Protein AF-G6XMA9-F1 (afdb_monomer_lite)

pLDDT: mean 79.34, std 14.92, range [34.28, 96.0]

Foldseek 3Di:
DDDDDDDDDDDDDDDDPVNDDDADPPDDDDPDDPDCVVVVVVVVVVVVVVVVVCQVVLHQPDDPVPCPDDDFLVVVCVNSVSVVVVVVVVCVCCVVVNPVVVVLVLLVQLAVDPQGDQDPNDGDHNRDNDPDDDDDARPGAGDPVRLVVLLVVLVVCCVVVVDPPLVSQLVSCRNNPNPDSPVVVVVVVVVVVVVVD

Radius of gyration: 33.8 Å; chains: 1; bounding box: 72×60×95 Å

Structure (mmCIF, N/CA/C/O backbone):
data_AF-G6XMA9-F1
#
_entry.id   AF-G6XMA9-F1
#
loop_
_atom_site.group_PDB
_atom_site.id
_atom_site.type_symbol
_atom_site.label_atom_id
_atom_site.label_alt_id
_atom_site.label_comp_id
_atom_site.label_asym_id
_atom_site.label_entity_id
_atom_site.label_seq_id
_atom_site.pdbx_PDB_ins_code
_atom_site.Cartn_x
_atom_site.Cartn_y
_atom_site.Cartn_z
_atom_site.occupancy
_atom_site.B_iso_or_equiv
_atom_site.auth_seq_id
_atom_site.auth_comp_id
_atom_site.auth_asym_id
_atom_site.auth_atom_id
_atom_site.pdbx_PDB_model_num
ATOM 1 N N . MET A 1 1 ? 20.980 -25.706 -47.217 1.00 34.28 1 MET A N 1
ATOM 2 C CA . MET A 1 1 ? 21.177 -26.730 -46.169 1.00 34.28 1 MET A CA 1
ATOM 3 C C . MET A 1 1 ? 22.547 -26.517 -45.546 1.00 34.28 1 MET A C 1
ATOM 5 O O . MET A 1 1 ? 23.534 -26.714 -46.239 1.00 34.28 1 MET A O 1
ATOM 9 N N . LEU A 1 2 ? 22.611 -26.057 -44.292 1.00 36.28 2 LEU A N 1
ATOM 10 C CA . LEU A 1 2 ? 23.862 -25.994 -43.529 1.00 36.28 2 LEU A CA 1
ATOM 11 C C . LEU A 1 2 ? 24.072 -27.329 -42.813 1.00 36.28 2 LEU A C 1
ATOM 13 O O . LEU A 1 2 ? 23.185 -27.787 -42.096 1.00 36.28 2 LEU A O 1
ATOM 17 N N . LYS A 1 3 ? 25.240 -27.940 -43.011 1.00 37.62 3 LYS A N 1
ATOM 18 C CA . LYS A 1 3 ? 25.673 -29.140 -42.296 1.00 37.62 3 LYS A CA 1
ATOM 19 C C . LYS A 1 3 ? 26.682 -28.704 -41.235 1.00 37.62 3 LYS A C 1
ATOM 21 O O . LYS A 1 3 ? 27.841 -28.457 -41.545 1.00 37.62 3 LYS A O 1
ATOM 26 N N . THR A 1 4 ? 26.215 -28.550 -40.001 1.00 45.88 4 THR A N 1
ATOM 27 C CA . THR A 1 4 ? 27.049 -28.392 -38.806 1.00 45.88 4 THR A CA 1
ATOM 28 C C . THR A 1 4 ? 27.722 -29.726 -38.501 1.00 45.88 4 THR A C 1
ATOM 30 O O . THR A 1 4 ? 27.049 -30.738 -38.316 1.00 45.88 4 THR A O 1
ATOM 33 N N . GLY A 1 5 ? 29.052 -29.739 -38.466 1.00 37.25 5 GLY A N 1
ATOM 34 C CA . GLY A 1 5 ? 29.841 -30.912 -38.110 1.00 37.25 5 GLY A CA 1
ATOM 35 C C . GLY A 1 5 ? 30.946 -30.544 -37.130 1.00 37.25 5 GLY A C 1
ATOM 36 O O . GLY A 1 5 ? 31.860 -29.825 -37.504 1.00 37.25 5 GLY A O 1
ATOM 37 N N . GLY A 1 6 ? 30.820 -31.067 -35.906 1.00 35.59 6 GLY A N 1
ATOM 38 C CA . GLY A 1 6 ? 31.914 -31.453 -35.010 1.00 35.59 6 GLY A CA 1
ATOM 39 C C . GLY A 1 6 ? 32.848 -30.355 -34.503 1.00 35.59 6 GLY A C 1
ATOM 40 O O . GLY A 1 6 ? 33.841 -30.044 -35.146 1.00 35.59 6 GLY A O 1
ATOM 41 N N . TYR A 1 7 ? 32.612 -29.874 -33.280 1.00 43.25 7 TYR A N 1
ATOM 42 C CA . TYR A 1 7 ? 33.689 -29.288 -32.482 1.00 43.25 7 TYR A CA 1
ATOM 43 C C . TYR A 1 7 ? 34.573 -30.417 -31.945 1.00 43.25 7 TYR A C 1
ATOM 45 O O . TYR A 1 7 ? 34.115 -31.227 -31.139 1.00 43.25 7 TYR A O 1
ATOM 53 N N . SER A 1 8 ? 35.831 -30.462 -32.379 1.00 40.31 8 SER A N 1
ATOM 54 C CA . SER A 1 8 ? 36.908 -31.132 -31.653 1.00 40.31 8 SER A CA 1
ATOM 55 C C . SER A 1 8 ? 37.787 -30.069 -31.007 1.00 40.31 8 SER A C 1
ATOM 57 O O . SER A 1 8 ? 38.315 -29.195 -31.693 1.00 40.31 8 SER A O 1
ATOM 59 N N . ASP A 1 9 ? 37.898 -30.168 -29.688 1.00 54.91 9 ASP A N 1
ATOM 60 C CA . ASP A 1 9 ? 38.849 -29.467 -28.831 1.00 54.91 9 ASP A CA 1
ATOM 61 C C . ASP A 1 9 ? 40.271 -29.545 -29.421 1.00 54.91 9 ASP A C 1
ATOM 63 O O . ASP A 1 9 ? 40.737 -30.631 -29.777 1.00 54.91 9 ASP A O 1
ATOM 67 N N . GLY A 1 10 ? 40.937 -28.402 -29.611 1.00 35.72 10 GLY A N 1
ATOM 68 C CA . GLY A 1 10 ? 42.194 -28.363 -30.358 1.00 35.72 10 GLY A CA 1
ATOM 69 C C . GLY A 1 10 ? 42.913 -27.016 -30.343 1.00 35.72 10 GLY A C 1
ATOM 70 O O . GLY A 1 10 ? 42.363 -25.995 -30.742 1.00 35.72 10 GLY A O 1
ATOM 71 N N . MET A 1 11 ? 44.162 -27.083 -29.875 1.00 41.69 11 MET A N 1
ATOM 72 C CA . MET A 1 11 ? 45.260 -26.106 -29.854 1.00 41.69 11 MET A CA 1
ATOM 73 C C . MET A 1 11 ? 45.146 -24.888 -30.789 1.00 41.69 11 MET A C 1
ATOM 75 O O . MET A 1 11 ? 44.805 -25.009 -31.962 1.00 41.69 11 MET A O 1
ATOM 79 N N . ALA A 1 12 ? 45.562 -23.722 -30.276 1.00 43.88 12 ALA A N 1
ATOM 80 C CA . ALA A 1 12 ? 45.685 -22.473 -31.027 1.00 43.88 12 ALA A CA 1
ATOM 81 C C . ALA A 1 12 ? 46.394 -22.685 -32.380 1.00 43.88 12 ALA A C 1
ATOM 83 O O . ALA A 1 12 ? 47.597 -22.944 -32.439 1.00 43.88 12 ALA A O 1
ATOM 84 N N . HIS A 1 13 ? 45.630 -22.579 -33.469 1.00 48.12 13 HIS A N 1
ATOM 85 C CA . HIS A 1 13 ? 46.139 -22.697 -34.830 1.00 48.12 13 HIS A CA 1
ATOM 86 C C . HIS A 1 13 ? 46.961 -21.456 -35.193 1.00 48.12 13 HIS A C 1
ATOM 88 O O . HIS A 1 13 ? 46.430 -20.353 -35.314 1.00 48.12 13 HIS A O 1
ATOM 94 N N . GLN A 1 14 ? 48.261 -21.642 -35.414 1.00 49.00 14 GLN A N 1
ATOM 95 C CA . GLN A 1 14 ? 49.111 -20.650 -36.063 1.00 49.00 14 GLN A CA 1
ATOM 96 C C . GLN A 1 14 ? 48.910 -20.790 -37.583 1.00 49.00 14 GLN A C 1
ATOM 98 O O . GLN A 1 14 ? 49.140 -21.863 -38.141 1.00 49.00 14 GLN A O 1
ATOM 103 N N . GLY A 1 15 ? 48.379 -19.747 -38.231 1.00 45.44 15 GLY A N 1
ATOM 104 C CA . GLY A 1 15 ? 47.945 -19.785 -39.633 1.00 45.44 15 GLY A CA 1
ATOM 105 C C . GLY A 1 15 ? 49.057 -20.209 -40.602 1.00 45.44 15 GLY A C 1
ATOM 106 O O . GLY A 1 15 ? 50.157 -19.665 -40.572 1.00 45.44 15 GLY A O 1
ATOM 107 N N . GLY A 1 16 ? 48.754 -21.177 -41.469 1.00 47.56 16 GLY A N 1
ATOM 108 C CA . GLY A 1 16 ? 49.632 -21.672 -42.535 1.00 47.56 16 GLY A CA 1
ATOM 109 C C . GLY A 1 16 ? 48.996 -21.513 -43.920 1.00 47.56 16 GLY A C 1
ATOM 110 O O . GLY A 1 16 ? 47.844 -21.102 -44.039 1.00 47.56 16 GLY A O 1
ATOM 111 N N . ALA A 1 17 ? 49.716 -21.876 -44.986 1.00 55.44 17 ALA A N 1
ATOM 112 C CA . ALA A 1 17 ? 49.248 -21.747 -46.377 1.00 55.44 17 ALA A CA 1
ATOM 113 C C . ALA A 1 17 ? 47.894 -22.440 -46.663 1.00 55.44 17 ALA A C 1
ATOM 115 O O . ALA A 1 17 ? 47.174 -22.038 -47.571 1.00 55.44 17 ALA A O 1
ATOM 116 N N . ALA A 1 18 ? 47.514 -23.434 -45.853 1.00 54.94 18 ALA A N 1
ATOM 117 C CA . ALA A 1 18 ? 46.218 -24.115 -45.919 1.00 54.94 18 ALA A CA 1
ATOM 118 C C . ALA A 1 18 ? 45.033 -23.303 -45.345 1.00 54.94 18 ALA A C 1
ATOM 120 O O . ALA A 1 18 ? 43.883 -23.669 -45.559 1.00 54.94 18 ALA A O 1
ATOM 121 N N . SER A 1 19 ? 45.301 -22.206 -44.629 1.00 57.69 19 SER A N 1
ATOM 122 C CA . SER A 1 19 ? 44.303 -21.255 -44.109 1.00 57.69 19 SER A CA 1
ATOM 123 C C . SER A 1 19 ? 44.241 -19.945 -44.911 1.00 57.69 19 SER A C 1
ATOM 125 O O . SER A 1 19 ? 43.612 -18.983 -44.476 1.00 57.69 19 SER A O 1
ATOM 127 N N . ALA A 1 20 ? 44.904 -19.888 -46.072 1.00 63.72 20 ALA A N 1
ATOM 128 C CA . ALA A 1 20 ? 44.898 -18.717 -46.941 1.00 63.72 20 ALA A CA 1
ATOM 129 C C . ALA A 1 20 ? 43.593 -18.642 -47.752 1.00 63.72 20 ALA A C 1
ATOM 131 O O . ALA A 1 20 ? 43.238 -19.573 -48.477 1.00 63.72 20 ALA A O 1
ATOM 132 N N . LEU A 1 21 ? 42.888 -17.515 -47.648 1.00 62.66 21 LEU A N 1
ATOM 133 C CA . LEU A 1 21 ? 41.730 -17.213 -48.488 1.00 62.66 21 LEU A CA 1
ATOM 134 C C . LEU A 1 21 ? 42.222 -16.948 -49.919 1.00 62.66 21 LEU A C 1
ATOM 136 O O . LEU A 1 21 ? 42.940 -15.981 -50.159 1.00 62.66 21 LEU A O 1
ATOM 140 N N . THR A 1 22 ? 41.870 -17.822 -50.863 1.00 66.25 22 THR A N 1
ATOM 141 C CA . THR A 1 22 ? 42.218 -17.659 -52.281 1.00 66.25 22 THR A CA 1
ATOM 142 C C . THR A 1 22 ? 41.137 -16.857 -52.992 1.00 66.25 22 THR A C 1
ATOM 144 O O . THR A 1 22 ? 39.951 -17.173 -52.903 1.00 66.25 22 THR A O 1
ATOM 147 N N . LEU A 1 23 ? 41.551 -15.795 -53.683 1.00 65.19 23 LEU A N 1
ATOM 148 C CA . LEU A 1 23 ? 40.659 -14.888 -54.401 1.00 65.19 23 LEU A CA 1
ATOM 149 C C . LEU A 1 23 ? 40.859 -15.047 -55.910 1.00 65.19 23 LEU A C 1
ATOM 151 O O . LEU A 1 23 ? 41.974 -15.342 -56.349 1.00 65.19 23 LEU A O 1
ATOM 155 N N . PRO A 1 24 ? 39.801 -14.870 -56.716 1.00 71.06 24 PRO A N 1
ATOM 156 C CA . PRO A 1 24 ? 39.931 -14.828 -58.167 1.00 71.06 24 PRO A CA 1
ATOM 157 C C . PRO A 1 24 ? 40.769 -13.611 -58.621 1.00 71.06 24 PRO A C 1
ATOM 159 O O . PRO A 1 24 ? 40.877 -12.647 -57.868 1.00 71.06 24 PRO A O 1
ATOM 162 N N . PRO A 1 25 ? 41.335 -13.612 -59.846 1.00 67.31 25 PRO A N 1
ATOM 163 C CA . PRO A 1 25 ? 42.302 -12.600 -60.307 1.00 67.31 25 PRO A CA 1
ATOM 164 C C . PRO A 1 25 ? 41.803 -11.144 -60.295 1.00 67.31 25 PRO A C 1
ATOM 166 O O . PRO A 1 25 ? 42.606 -10.228 -60.182 1.00 67.31 25 PRO A O 1
ATOM 169 N N . GLU A 1 26 ? 40.486 -10.944 -60.384 1.00 68.69 26 GLU A N 1
ATOM 170 C CA . GLU A 1 26 ? 39.802 -9.637 -60.325 1.00 68.69 26 GLU A CA 1
ATOM 171 C C . GLU A 1 26 ? 39.117 -9.398 -58.956 1.00 68.69 26 GLU A C 1
ATOM 173 O O . GLU A 1 26 ? 38.315 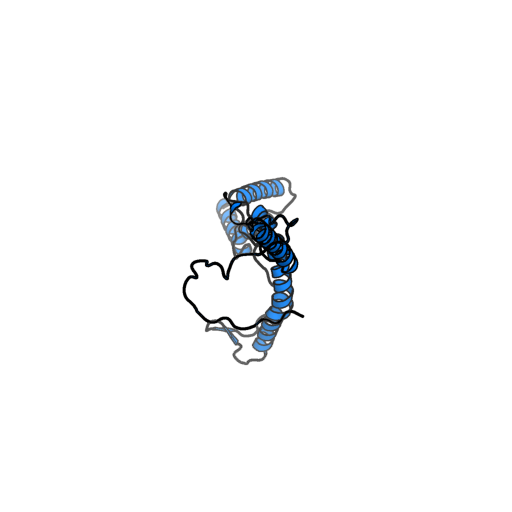-8.481 -58.792 1.00 68.69 26 GLU A O 1
ATOM 178 N N . GLY A 1 27 ? 39.342 -10.280 -57.976 1.00 58.56 27 GLY A N 1
ATOM 179 C CA . GLY A 1 27 ? 38.657 -10.284 -56.685 1.00 58.56 27 GLY A CA 1
ATOM 180 C C . GLY A 1 27 ? 39.433 -9.542 -55.602 1.00 58.56 27 GLY A C 1
ATOM 181 O O . GLY A 1 27 ? 40.511 -9.974 -55.207 1.00 58.56 27 GLY A O 1
ATOM 182 N N . ASP A 1 28 ? 38.847 -8.473 -55.067 1.00 65.94 28 ASP A N 1
ATOM 183 C CA . ASP A 1 28 ? 39.356 -7.765 -53.889 1.00 65.94 28 ASP A CA 1
ATOM 184 C C . ASP A 1 28 ? 38.721 -8.333 -52.604 1.00 65.94 28 ASP A C 1
ATOM 186 O O . ASP A 1 28 ? 37.493 -8.386 -52.478 1.00 65.94 28 ASP A O 1
ATOM 190 N N . ALA A 1 29 ? 39.537 -8.777 -51.639 1.00 67.50 29 ALA A N 1
ATOM 191 C CA . ALA A 1 29 ? 39.045 -9.181 -50.322 1.00 67.50 29 ALA A CA 1
ATOM 192 C C . ALA A 1 29 ? 39.162 -8.035 -49.337 1.00 67.50 29 ALA A C 1
ATOM 194 O O . ALA A 1 29 ? 40.230 -7.732 -48.803 1.00 67.50 29 ALA A O 1
ATOM 195 N N . LYS A 1 30 ? 38.008 -7.484 -48.985 1.00 67.88 30 LYS A N 1
ATOM 196 C CA . LYS A 1 30 ? 37.903 -6.571 -47.862 1.00 67.88 30 LYS A CA 1
ATOM 197 C C . LYS A 1 30 ? 37.701 -7.360 -46.571 1.00 67.88 30 LYS A C 1
ATOM 199 O O . LYS A 1 30 ? 36.663 -7.994 -46.384 1.00 67.88 30 LYS A O 1
ATOM 204 N N . LEU A 1 31 ? 38.676 -7.291 -45.664 1.00 62.41 31 LEU A N 1
ATOM 205 C CA . LEU A 1 31 ? 38.506 -7.749 -44.285 1.00 62.41 31 LEU A CA 1
ATOM 206 C C . LEU A 1 31 ? 37.468 -6.854 -43.597 1.00 62.41 31 LEU A C 1
ATOM 208 O O . LEU A 1 31 ? 37.723 -5.690 -43.292 1.00 62.41 31 LEU A O 1
ATOM 212 N N . LEU A 1 32 ? 36.266 -7.393 -43.403 1.00 66.06 32 LEU A N 1
ATOM 213 C CA . LEU A 1 32 ? 35.224 -6.781 -42.588 1.00 66.06 32 LEU A CA 1
ATOM 214 C C . LEU A 1 32 ? 35.360 -7.335 -41.173 1.00 66.06 32 LEU A C 1
ATOM 216 O O . LEU A 1 32 ? 34.834 -8.400 -40.856 1.00 66.06 32 LEU A O 1
ATOM 220 N N . GLU A 1 33 ? 36.101 -6.623 -40.331 1.00 71.12 33 GLU A N 1
ATOM 221 C CA . GLU A 1 33 ? 36.128 -6.922 -38.903 1.00 71.12 33 GLU A CA 1
ATOM 222 C C . GLU A 1 33 ? 34.753 -6.629 -38.294 1.00 71.12 33 GLU A C 1
ATOM 224 O O . GLU A 1 33 ? 34.108 -5.625 -38.616 1.00 71.12 33 GLU A O 1
ATOM 229 N N . ILE A 1 34 ? 34.292 -7.514 -37.408 1.00 72.38 34 ILE A N 1
ATOM 230 C CA . ILE A 1 34 ? 33.071 -7.286 -36.637 1.00 72.38 34 ILE A CA 1
ATOM 231 C C . ILE A 1 34 ? 33.345 -6.103 -35.710 1.00 72.38 34 ILE A C 1
ATOM 233 O O . ILE A 1 34 ? 33.946 -6.252 -34.647 1.00 72.38 34 ILE A O 1
ATOM 237 N N . ASN A 1 35 ? 32.884 -4.915 -36.095 1.00 70.44 35 ASN A N 1
ATOM 238 C CA . ASN A 1 35 ? 32.740 -3.831 -35.142 1.00 70.44 35 ASN A CA 1
ATOM 239 C C . ASN A 1 35 ? 31.665 -4.269 -34.135 1.00 70.44 35 ASN A C 1
ATOM 241 O O . ASN A 1 35 ? 30.588 -4.720 -34.517 1.00 70.44 35 ASN A O 1
ATOM 245 N N . GLY A 1 36 ? 31.931 -4.189 -32.832 1.00 75.50 36 GLY A N 1
ATOM 246 C CA . GLY A 1 36 ? 31.016 -4.651 -31.772 1.00 75.50 36 GLY A CA 1
ATOM 247 C C . GLY A 1 36 ? 29.621 -3.994 -31.757 1.00 75.50 36 GLY A C 1
ATOM 248 O O . GLY A 1 36 ? 28.831 -4.244 -30.850 1.00 75.50 36 GLY A O 1
ATOM 249 N N . ASN A 1 37 ? 29.289 -3.186 -32.763 1.00 81.00 37 ASN A N 1
A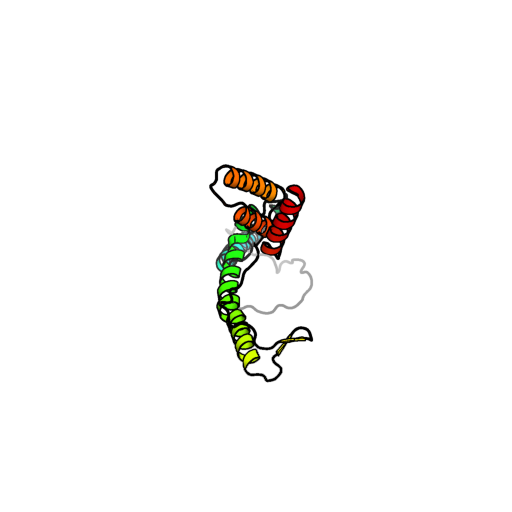TOM 250 C CA . ASN A 1 37 ? 28.008 -2.536 -33.004 1.00 81.00 37 ASN A CA 1
ATOM 251 C C . ASN A 1 37 ? 26.839 -3.526 -33.037 1.00 81.00 37 ASN A C 1
ATOM 253 O O . ASN A 1 37 ? 25.772 -3.211 -32.521 1.00 81.00 37 ASN A O 1
ATOM 257 N N . ALA A 1 38 ? 27.030 -4.730 -33.589 1.00 81.00 38 ALA A N 1
ATOM 258 C CA . ALA A 1 38 ? 25.990 -5.760 -33.573 1.00 81.00 38 ALA A CA 1
ATOM 259 C C . ALA A 1 38 ? 25.653 -6.205 -32.139 1.00 81.00 38 ALA A C 1
ATOM 261 O O . ALA A 1 38 ? 24.482 -6.342 -31.794 1.00 81.00 38 ALA A O 1
ATOM 262 N N . ALA A 1 39 ? 26.665 -6.359 -31.277 1.00 84.38 39 ALA A N 1
ATOM 263 C CA . ALA A 1 39 ? 26.452 -6.674 -29.866 1.00 84.38 39 ALA A CA 1
ATOM 264 C C . ALA A 1 39 ? 25.775 -5.509 -29.121 1.00 84.38 39 ALA A C 1
ATOM 266 O O . ALA A 1 39 ? 24.877 -5.743 -28.316 1.00 84.38 39 ALA A O 1
ATOM 267 N N . GLY A 1 40 ? 26.143 -4.262 -29.439 1.00 87.06 40 GLY A N 1
ATOM 268 C CA . GLY A 1 40 ? 25.475 -3.063 -28.920 1.00 87.06 40 GLY A CA 1
ATOM 269 C C . GLY A 1 40 ? 23.990 -3.003 -29.291 1.00 87.06 40 GLY A C 1
ATOM 270 O O . GLY A 1 40 ? 23.143 -2.882 -28.411 1.00 87.06 40 GLY A O 1
ATOM 271 N N . ALA A 1 41 ? 23.662 -3.201 -30.570 1.00 89.25 41 ALA A N 1
ATOM 272 C CA . ALA A 1 41 ? 22.281 -3.212 -31.054 1.00 89.25 41 ALA A CA 1
ATOM 273 C C . ALA A 1 41 ? 21.435 -4.315 -30.394 1.00 89.25 41 ALA A C 1
ATOM 275 O O . ALA A 1 41 ? 20.270 -4.098 -30.065 1.00 89.25 41 ALA A O 1
ATOM 276 N N . VAL A 1 42 ? 22.024 -5.491 -30.157 1.00 91.00 42 VAL A N 1
ATOM 277 C CA . VAL A 1 42 ? 21.358 -6.587 -29.442 1.00 91.00 42 VAL A CA 1
ATOM 278 C C . VAL A 1 42 ? 21.110 -6.225 -27.975 1.00 91.00 42 VAL A C 1
ATOM 280 O O . VAL A 1 42 ? 20.021 -6.480 -27.464 1.00 91.00 42 VAL A O 1
ATOM 283 N N . LEU A 1 43 ? 22.075 -5.605 -27.291 1.00 91.00 43 LEU A N 1
ATOM 284 C CA . LEU A 1 43 ? 21.893 -5.147 -25.910 1.00 91.00 43 LEU A CA 1
ATOM 285 C C . LEU A 1 43 ? 20.781 -4.102 -25.797 1.00 91.00 43 LEU A C 1
ATOM 287 O O . LEU A 1 43 ? 19.951 -4.196 -24.891 1.00 91.00 43 LEU A O 1
ATOM 291 N N . ASP A 1 44 ? 20.735 -3.145 -26.719 1.00 91.19 44 ASP A N 1
ATOM 292 C CA . ASP A 1 44 ? 19.687 -2.126 -26.743 1.00 91.19 44 ASP A CA 1
ATOM 293 C C . ASP A 1 44 ? 18.318 -2.740 -27.051 1.00 91.19 44 ASP A C 1
ATOM 295 O O . ASP A 1 44 ? 17.344 -2.446 -26.359 1.00 91.19 44 ASP A O 1
ATOM 299 N N . HIS A 1 45 ? 18.249 -3.700 -27.977 1.00 92.56 45 HIS A N 1
ATOM 300 C CA . HIS A 1 45 ? 17.028 -4.466 -28.218 1.00 92.56 45 HIS A CA 1
ATOM 301 C C . HIS A 1 45 ? 16.522 -5.176 -26.950 1.00 92.56 45 HIS A C 1
ATOM 303 O O . HIS A 1 45 ? 15.338 -5.086 -26.620 1.00 92.56 45 HIS A O 1
ATOM 309 N N . TYR A 1 46 ? 17.402 -5.842 -26.194 1.00 93.06 46 TYR A N 1
ATOM 310 C CA . TYR A 1 46 ? 17.015 -6.495 -24.938 1.00 93.06 46 TYR A CA 1
ATOM 311 C C . TYR A 1 46 ? 16.583 -5.504 -23.853 1.00 93.06 46 TYR A C 1
ATOM 313 O O . TYR A 1 46 ? 15.675 -5.810 -23.074 1.00 93.06 46 TYR A O 1
ATOM 321 N N . ARG A 1 47 ? 17.200 -4.317 -23.788 1.00 89.19 47 ARG A N 1
ATOM 322 C CA . ARG A 1 47 ? 16.784 -3.250 -22.866 1.00 89.19 47 ARG A CA 1
ATOM 323 C C . ARG A 1 47 ? 15.361 -2.795 -23.164 1.00 89.19 47 ARG A C 1
ATOM 325 O O . ARG A 1 47 ? 14.565 -2.721 -22.230 1.00 89.19 47 ARG A O 1
ATOM 332 N N . GLU A 1 48 ? 15.028 -2.574 -24.432 1.00 89.25 48 GLU A N 1
ATOM 333 C CA . GLU A 1 48 ? 13.678 -2.183 -24.852 1.00 89.25 48 GLU A CA 1
ATOM 334 C C . GLU A 1 48 ? 12.658 -3.303 -24.627 1.00 89.25 48 GLU A C 1
ATOM 336 O O . GLU A 1 48 ? 11.598 -3.074 -24.040 1.00 89.25 48 GLU A O 1
ATOM 341 N N . LEU A 1 49 ? 12.997 -4.548 -24.979 1.00 91.38 49 LEU A N 1
ATOM 342 C CA . LEU A 1 49 ? 12.126 -5.701 -24.733 1.00 91.38 49 LEU A CA 1
ATOM 343 C C . LEU A 1 49 ? 11.790 -5.838 -23.241 1.00 91.38 49 LEU A C 1
ATOM 345 O O . LEU A 1 49 ? 10.637 -6.076 -22.877 1.00 91.38 49 LEU A O 1
ATOM 349 N N . ARG A 1 50 ? 12.776 -5.627 -22.361 1.00 88.25 50 ARG A N 1
ATOM 350 C CA . ARG A 1 50 ? 12.562 -5.621 -20.910 1.00 88.25 50 ARG A CA 1
ATOM 351 C C . ARG A 1 50 ? 11.572 -4.536 -20.483 1.00 88.25 50 ARG A C 1
ATOM 353 O O . ARG A 1 50 ? 10.752 -4.812 -19.611 1.00 88.25 50 ARG A O 1
ATOM 360 N N . GLN A 1 51 ? 11.618 -3.337 -21.068 1.00 84.50 51 GLN A N 1
ATOM 361 C CA . GLN A 1 51 ? 10.659 -2.272 -20.742 1.00 84.50 51 GLN A CA 1
ATOM 362 C C . GLN A 1 51 ? 9.231 -2.661 -21.115 1.00 84.50 51 GLN A C 1
ATOM 364 O O . GLN A 1 51 ? 8.330 -2.505 -20.293 1.00 84.50 51 GLN A O 1
ATOM 369 N N . VAL A 1 52 ? 9.036 -3.226 -22.309 1.00 87.06 52 VAL A N 1
ATOM 370 C CA . VAL A 1 52 ? 7.722 -3.693 -22.779 1.00 87.06 52 VAL A CA 1
ATOM 371 C C . VAL A 1 52 ? 7.177 -4.790 -21.866 1.00 87.06 52 VAL A C 1
ATOM 373 O O . VAL A 1 52 ? 6.021 -4.743 -21.449 1.00 87.06 52 VAL A O 1
ATOM 376 N N . VAL A 1 53 ? 8.012 -5.764 -21.498 1.00 87.06 53 VAL A N 1
ATOM 377 C CA . VAL A 1 53 ? 7.609 -6.852 -20.597 1.00 87.06 53 VAL A CA 1
ATOM 378 C C . VAL A 1 53 ? 7.241 -6.317 -19.210 1.00 87.06 53 VAL A C 1
ATOM 380 O O . VAL A 1 53 ? 6.214 -6.712 -18.658 1.00 87.06 53 VAL A O 1
ATOM 383 N N . LEU A 1 54 ? 8.032 -5.397 -18.650 1.00 83.00 54 LEU A N 1
ATOM 384 C CA . LEU A 1 54 ? 7.724 -4.774 -17.358 1.00 83.00 54 LEU A CA 1
ATOM 385 C C . LEU A 1 54 ? 6.429 -3.959 -17.405 1.00 83.00 54 LEU A C 1
ATOM 387 O O . LEU A 1 54 ? 5.710 -3.924 -16.411 1.00 83.00 54 LEU A O 1
ATOM 391 N N . GLU A 1 55 ? 6.095 -3.352 -18.542 1.00 80.50 55 GLU A N 1
ATOM 392 C CA . GLU A 1 55 ? 4.815 -2.671 -18.734 1.00 80.50 55 GLU A CA 1
ATOM 393 C C . GLU A 1 55 ? 3.631 -3.636 -18.648 1.00 80.50 55 GLU A C 1
ATOM 395 O O . GLU A 1 55 ? 2.698 -3.404 -17.882 1.00 80.50 55 GLU A O 1
ATOM 400 N N . GLN A 1 56 ? 3.697 -4.755 -19.371 1.00 82.75 56 GLN A N 1
ATOM 401 C CA . GLN A 1 56 ? 2.617 -5.744 -19.412 1.00 82.75 56 GLN A CA 1
ATOM 402 C C . GLN A 1 56 ? 2.434 -6.464 -18.070 1.00 82.75 56 GLN A C 1
ATOM 404 O O . GLN A 1 56 ? 1.312 -6.699 -17.615 1.00 82.75 56 GLN A O 1
ATOM 409 N N . LEU A 1 57 ? 3.541 -6.787 -17.401 1.00 82.94 57 LEU A N 1
ATOM 410 C CA . LEU A 1 57 ? 3.530 -7.477 -16.112 1.00 82.94 57 LEU A CA 1
ATOM 411 C C . LEU A 1 57 ? 3.268 -6.544 -14.926 1.00 82.94 57 LEU A C 1
ATOM 413 O O . LEU A 1 57 ? 3.234 -7.020 -13.793 1.00 82.94 57 LEU A O 1
ATOM 417 N N . HIS A 1 58 ? 3.071 -5.242 -15.166 1.00 80.31 58 HIS A N 1
ATOM 418 C CA . HIS A 1 58 ? 2.937 -4.234 -14.114 1.00 80.31 58 HIS A CA 1
ATOM 419 C C . HIS A 1 58 ? 4.149 -4.201 -13.158 1.00 80.31 58 HIS A C 1
ATOM 421 O O . HIS A 1 58 ? 4.015 -3.946 -11.962 1.00 80.31 58 HIS A O 1
ATOM 427 N N . GLY A 1 59 ? 5.343 -4.486 -13.681 1.00 74.44 59 GLY A N 1
ATOM 428 C CA . GLY A 1 59 ? 6.592 -4.508 -12.928 1.00 74.44 59 GLY A CA 1
ATOM 429 C C . GLY A 1 59 ? 7.118 -3.110 -12.590 1.00 74.44 59 GLY A C 1
ATOM 430 O O . GLY A 1 59 ? 6.680 -2.098 -13.138 1.00 74.44 59 GLY A O 1
ATOM 431 N N . ASN A 1 60 ? 8.099 -3.047 -11.684 1.00 74.06 60 ASN A N 1
ATOM 432 C CA . ASN A 1 60 ? 8.745 -1.780 -11.344 1.00 74.06 60 ASN A CA 1
ATOM 433 C C . ASN A 1 60 ? 9.591 -1.265 -12.520 1.00 74.06 60 ASN A C 1
ATOM 435 O O . ASN A 1 60 ? 10.544 -1.926 -12.938 1.00 74.06 60 ASN A O 1
ATOM 439 N N . ARG A 1 61 ? 9.271 -0.063 -13.006 1.00 69.94 61 ARG A N 1
ATOM 440 C CA . ARG A 1 61 ? 10.025 0.636 -14.060 1.00 69.94 61 ARG A CA 1
ATOM 441 C C . ARG A 1 61 ? 11.044 1.633 -13.516 1.00 69.94 61 ARG A C 1
ATOM 443 O O . ARG A 1 61 ? 11.767 2.247 -14.299 1.00 69.94 61 ARG A O 1
ATOM 450 N N . ALA A 1 62 ? 11.106 1.821 -12.199 1.00 65.94 62 ALA A N 1
ATOM 451 C CA . ALA A 1 62 ? 12.066 2.720 -11.587 1.00 65.94 62 ALA A CA 1
ATOM 452 C C . ALA A 1 62 ? 13.490 2.219 -11.870 1.00 65.94 62 ALA A C 1
ATOM 454 O O . ALA A 1 62 ? 13.946 1.212 -11.328 1.00 65.94 62 ALA A O 1
ATOM 455 N N . HIS A 1 63 ? 14.198 2.926 -12.747 1.00 62.56 63 HIS A N 1
ATOM 456 C CA . HIS A 1 63 ? 15.632 2.752 -12.912 1.00 62.56 63 HIS A CA 1
ATOM 457 C C . HIS A 1 63 ? 16.331 3.342 -11.686 1.00 62.56 63 HIS A C 1
ATOM 459 O O . HIS A 1 63 ? 16.209 4.538 -11.421 1.00 62.56 63 HIS A O 1
ATOM 465 N N . GLY A 1 64 ? 17.060 2.496 -10.951 1.00 55.56 64 GLY A N 1
ATOM 466 C CA . GLY A 1 64 ? 17.717 2.861 -9.691 1.00 55.56 64 GLY A CA 1
ATOM 467 C C . GLY A 1 64 ? 18.674 4.055 -9.784 1.00 55.56 64 GLY A C 1
ATOM 468 O O . GLY A 1 64 ? 18.898 4.716 -8.779 1.00 55.56 64 GLY A O 1
ATOM 469 N N . GLU A 1 65 ? 19.170 4.399 -10.978 1.00 53.91 65 GLU A N 1
ATOM 470 C CA . GLU A 1 65 ? 20.058 5.555 -11.173 1.00 53.91 65 GLU A CA 1
ATOM 471 C C . GLU A 1 65 ? 19.381 6.926 -11.021 1.00 53.91 65 GLU A C 1
ATOM 473 O O . GLU A 1 65 ? 20.071 7.920 -10.823 1.00 53.91 65 GLU A O 1
ATOM 478 N N . ARG A 1 66 ? 18.044 7.022 -11.087 1.00 55.03 66 ARG A N 1
ATOM 479 C CA . ARG A 1 66 ? 17.335 8.316 -10.983 1.00 55.03 66 ARG A CA 1
ATOM 480 C C . ARG A 1 66 ? 16.768 8.624 -9.596 1.00 55.03 66 ARG A C 1
ATOM 482 O O . ARG A 1 66 ? 16.112 9.649 -9.431 1.00 55.03 66 ARG A O 1
ATOM 489 N N . ILE A 1 67 ? 17.014 7.779 -8.596 1.00 59.72 67 ILE A N 1
ATOM 490 C CA . ILE A 1 67 ? 16.528 7.996 -7.225 1.00 59.72 67 ILE A CA 1
ATOM 491 C C . ILE A 1 67 ? 17.679 8.556 -6.383 1.00 59.72 67 ILE A C 1
ATOM 493 O O . ILE A 1 67 ? 18.271 7.850 -5.576 1.00 59.72 67 ILE A O 1
ATOM 497 N N . SER A 1 68 ? 18.041 9.824 -6.603 1.00 57.84 68 SER A N 1
ATOM 498 C CA . SER A 1 68 ? 19.140 10.466 -5.860 1.00 57.84 68 SER A CA 1
ATOM 499 C C . SER A 1 68 ? 18.677 11.332 -4.678 1.00 57.84 68 SER A C 1
ATOM 501 O O . SER A 1 68 ? 19.514 11.950 -4.026 1.00 57.84 68 SER A O 1
ATOM 503 N N . ALA A 1 69 ? 17.371 11.419 -4.397 1.00 61.41 69 ALA A N 1
ATOM 504 C CA . ALA A 1 69 ? 16.834 12.265 -3.327 1.00 61.41 69 ALA A CA 1
ATOM 505 C C . ALA A 1 69 ? 15.588 11.658 -2.669 1.00 61.41 69 ALA A C 1
ATOM 507 O O . ALA A 1 69 ? 14.865 10.885 -3.302 1.00 61.41 69 ALA A O 1
ATOM 508 N N . ALA A 1 70 ? 15.322 12.057 -1.420 1.00 60.12 70 ALA A N 1
ATOM 509 C CA . ALA A 1 70 ? 14.078 11.751 -0.721 1.00 60.12 70 ALA A CA 1
ATOM 510 C C . ALA A 1 70 ? 12.890 12.317 -1.518 1.00 60.12 70 ALA A C 1
ATOM 512 O O . ALA A 1 70 ? 12.746 13.531 -1.660 1.00 60.12 70 ALA A O 1
ATOM 513 N N . GLN A 1 71 ? 12.079 11.426 -2.088 1.00 69.25 71 GLN A N 1
ATOM 514 C CA . GLN A 1 71 ? 10.859 11.774 -2.809 1.00 69.25 71 GLN A CA 1
ATOM 515 C C . GLN A 1 71 ? 9.679 11.799 -1.835 1.00 69.25 71 GLN A C 1
ATOM 517 O O . GLN A 1 71 ? 9.667 11.064 -0.848 1.00 69.25 71 GLN A O 1
ATOM 522 N N . SER A 1 72 ? 8.680 12.637 -2.115 1.00 78.62 72 SER A N 1
ATOM 523 C CA . SER A 1 72 ? 7.433 12.628 -1.349 1.00 78.62 72 SER A CA 1
ATOM 524 C C . SER A 1 72 ? 6.715 11.279 -1.481 1.00 78.62 72 SER A C 1
ATOM 526 O O . SER A 1 72 ? 6.906 10.562 -2.473 1.00 78.62 72 SER A O 1
ATOM 528 N N . GLY A 1 73 ? 5.852 10.935 -0.517 1.00 78.50 73 GLY A N 1
ATOM 529 C CA . GLY A 1 73 ? 5.058 9.703 -0.580 1.00 78.50 73 GLY A CA 1
ATOM 530 C C . GLY A 1 73 ? 4.255 9.634 -1.878 1.00 78.50 73 GLY A C 1
ATOM 531 O O . GLY A 1 73 ? 4.235 8.606 -2.557 1.00 78.50 73 GLY A O 1
ATOM 532 N N . LYS A 1 74 ? 3.702 10.776 -2.307 1.00 79.56 74 LYS A N 1
ATOM 533 C CA . LYS A 1 74 ? 2.951 10.863 -3.562 1.00 79.56 74 LYS A CA 1
ATOM 534 C C . LYS A 1 74 ? 3.805 10.658 -4.814 1.00 79.56 74 LYS A C 1
ATOM 536 O O . LYS A 1 74 ? 3.340 10.046 -5.775 1.00 79.56 74 LYS A O 1
ATOM 541 N N . ALA A 1 75 ? 5.040 11.152 -4.821 1.00 81.44 75 ALA A N 1
ATOM 542 C CA . ALA A 1 75 ? 5.962 10.928 -5.931 1.00 81.44 75 ALA A CA 1
ATOM 543 C C . ALA A 1 75 ? 6.338 9.444 -6.049 1.00 81.44 75 ALA A C 1
ATOM 545 O O . ALA A 1 75 ? 6.324 8.895 -7.152 1.00 81.44 75 ALA A O 1
ATOM 546 N N . MET A 1 76 ? 6.569 8.765 -4.922 1.00 81.88 76 MET A N 1
ATOM 547 C CA . MET A 1 76 ? 6.806 7.319 -4.908 1.00 81.88 76 MET A CA 1
ATOM 548 C C . MET A 1 76 ? 5.585 6.521 -5.385 1.00 81.88 76 MET A C 1
ATOM 550 O O . MET A 1 76 ? 5.750 5.571 -6.149 1.00 81.88 76 MET A O 1
ATOM 554 N N . GLU A 1 77 ? 4.361 6.931 -5.026 1.00 85.19 77 GLU A N 1
ATOM 555 C CA . GLU A 1 77 ? 3.138 6.323 -5.575 1.00 85.19 77 GLU A CA 1
ATOM 556 C C . GLU A 1 77 ? 3.096 6.409 -7.1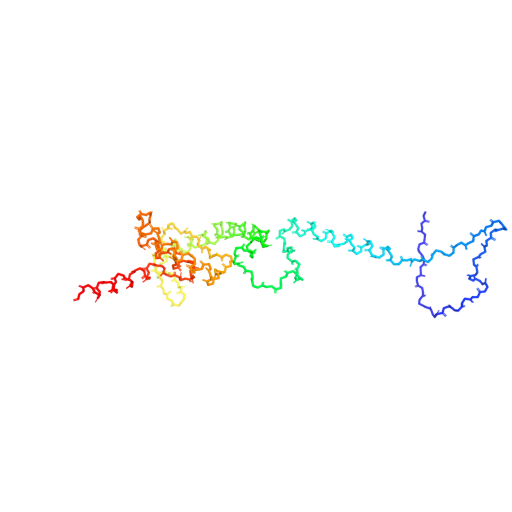02 1.00 85.19 77 GLU A C 1
ATOM 558 O O . GLU A 1 77 ? 2.875 5.398 -7.764 1.00 85.19 77 GLU A O 1
ATOM 563 N N . MET A 1 78 ? 3.362 7.589 -7.672 1.00 84.25 78 MET A N 1
ATOM 564 C CA . MET A 1 78 ? 3.360 7.773 -9.127 1.00 84.25 78 MET A CA 1
ATOM 565 C C . MET A 1 78 ? 4.432 6.919 -9.816 1.00 84.25 78 MET A C 1
ATOM 567 O O . MET A 1 78 ? 4.174 6.340 -10.870 1.00 84.25 78 MET A O 1
ATOM 571 N N . MET A 1 79 ? 5.614 6.784 -9.210 1.00 82.62 79 MET A N 1
ATOM 572 C CA . MET A 1 79 ? 6.682 5.923 -9.730 1.00 82.62 79 MET A CA 1
ATOM 573 C C . MET A 1 79 ? 6.319 4.434 -9.685 1.00 82.62 79 MET A C 1
ATOM 575 O O . MET A 1 79 ? 6.672 3.679 -10.592 1.00 82.62 79 MET A O 1
ATOM 579 N N . CYS A 1 80 ? 5.611 4.005 -8.641 1.00 86.19 80 CYS A N 1
ATOM 580 C CA . CYS A 1 80 ? 5.221 2.614 -8.423 1.00 86.19 80 CYS A CA 1
ATOM 581 C C . CYS A 1 80 ? 3.797 2.294 -8.905 1.00 86.19 80 CYS A C 1
ATOM 583 O O . CYS A 1 80 ? 3.275 1.225 -8.585 1.00 86.19 80 CYS A O 1
ATOM 585 N N . GLN A 1 81 ? 3.179 3.169 -9.703 1.00 86.12 81 GLN A N 1
ATOM 586 C CA . GLN A 1 81 ? 1.786 3.040 -10.132 1.00 86.12 81 GLN A CA 1
ATOM 587 C C . GLN A 1 81 ? 1.441 1.680 -10.773 1.00 86.12 81 GLN A C 1
ATOM 589 O O . GLN A 1 81 ? 0.401 1.121 -10.414 1.00 86.12 81 GLN A O 1
ATOM 594 N N . PRO A 1 82 ? 2.282 1.083 -11.648 1.00 84.62 82 PRO A N 1
ATOM 595 C CA . PRO A 1 82 ? 1.989 -0.240 -12.198 1.00 84.62 82 PRO A CA 1
ATOM 596 C C . PRO A 1 82 ? 1.894 -1.316 -11.106 1.00 84.62 82 PRO A C 1
ATOM 598 O O . PRO A 1 82 ? 0.909 -2.052 -11.046 1.00 84.62 82 PRO A O 1
ATOM 601 N N . LEU A 1 83 ? 2.852 -1.352 -10.174 1.00 86.44 83 LEU A N 1
ATOM 602 C CA . LEU A 1 83 ? 2.845 -2.303 -9.056 1.00 86.44 83 LEU A CA 1
ATOM 603 C C . LEU A 1 83 ? 1.653 -2.093 -8.120 1.00 86.44 83 LEU A C 1
ATOM 605 O O . LEU A 1 83 ? 1.081 -3.062 -7.615 1.00 86.44 83 LEU A O 1
ATOM 609 N N . ILE A 1 84 ? 1.268 -0.836 -7.895 1.00 90.06 84 ILE A N 1
ATOM 610 C CA . ILE A 1 84 ? 0.077 -0.489 -7.120 1.00 90.06 84 ILE A CA 1
ATOM 611 C C . ILE A 1 84 ? -1.169 -1.073 -7.788 1.00 90.06 84 ILE A C 1
ATOM 613 O O . ILE A 1 84 ? -1.961 -1.715 -7.105 1.00 90.06 84 ILE A O 1
ATOM 617 N N . TRP A 1 85 ? -1.323 -0.944 -9.109 1.00 88.94 85 TRP A N 1
ATOM 618 C CA . TRP A 1 85 ? -2.451 -1.542 -9.834 1.00 88.94 85 TRP A CA 1
ATOM 619 C C . TRP A 1 85 ? -2.483 -3.062 -9.748 1.00 88.94 85 TRP A C 1
ATOM 621 O O . TRP A 1 85 ? -3.551 -3.638 -9.535 1.00 88.94 85 TRP A O 1
ATOM 631 N N . LEU A 1 86 ? -1.331 -3.723 -9.890 1.00 89.75 86 LEU A N 1
ATOM 632 C CA . LEU A 1 86 ? -1.250 -5.168 -9.694 1.00 89.75 86 LEU A CA 1
ATOM 633 C C . LEU A 1 86 ? -1.724 -5.532 -8.288 1.00 89.75 86 LEU A C 1
ATOM 635 O O . LEU A 1 86 ? -2.610 -6.367 -8.123 1.00 89.75 86 LEU A O 1
ATOM 639 N N . THR A 1 87 ? -1.169 -4.870 -7.279 1.00 91.25 87 THR A N 1
ATOM 640 C CA . THR A 1 87 ? -1.465 -5.182 -5.883 1.00 91.25 87 THR A CA 1
ATOM 641 C C . THR A 1 87 ? -2.909 -4.844 -5.518 1.00 91.25 87 THR A C 1
ATOM 643 O O . THR A 1 87 ? -3.503 -5.559 -4.721 1.00 91.25 87 THR A O 1
ATOM 646 N N . ASP A 1 88 ? -3.524 -3.829 -6.121 1.00 91.06 88 ASP A N 1
ATOM 647 C CA . ASP A 1 88 ? -4.942 -3.513 -5.927 1.00 91.06 88 ASP A CA 1
ATOM 648 C C . ASP A 1 88 ? -5.857 -4.629 -6.459 1.00 91.06 88 ASP A C 1
ATOM 650 O O . ASP A 1 88 ? -6.768 -5.085 -5.763 1.00 91.06 88 ASP A O 1
ATOM 654 N N . ARG A 1 89 ? -5.534 -5.203 -7.628 1.00 90.56 89 ARG A N 1
ATOM 655 C CA . ARG A 1 89 ? -6.220 -6.411 -8.128 1.00 90.56 89 ARG A CA 1
ATOM 656 C C . ARG A 1 89 ? -6.052 -7.593 -7.176 1.00 90.56 89 ARG A C 1
ATOM 658 O O . ARG A 1 89 ? -7.001 -8.356 -6.973 1.00 90.56 89 ARG A O 1
ATOM 665 N N . LEU A 1 90 ? -4.870 -7.743 -6.574 1.00 91.50 90 LEU A N 1
ATOM 666 C CA . LEU A 1 90 ? -4.619 -8.778 -5.569 1.00 91.50 90 LEU A CA 1
ATOM 667 C C . LEU A 1 90 ? -5.406 -8.519 -4.278 1.00 91.50 90 LEU A C 1
ATOM 669 O O . LEU A 1 90 ? -5.991 -9.451 -3.736 1.00 91.50 90 LEU A O 1
ATOM 673 N N . ARG A 1 91 ? -5.481 -7.270 -3.805 1.00 92.88 91 ARG A N 1
ATOM 674 C CA . ARG A 1 91 ? -6.285 -6.872 -2.637 1.00 92.88 91 ARG A CA 1
ATOM 675 C C . ARG A 1 91 ? -7.760 -7.174 -2.856 1.00 92.88 91 ARG A C 1
ATOM 677 O O . ARG A 1 91 ? -8.409 -7.676 -1.944 1.00 92.88 91 ARG A O 1
ATOM 684 N N . HIS A 1 92 ? -8.276 -6.942 -4.058 1.00 90.31 92 HIS A N 1
ATOM 685 C CA . HIS A 1 92 ? -9.647 -7.308 -4.391 1.00 90.31 92 HIS A CA 1
ATOM 686 C C . HIS A 1 92 ? -9.840 -8.833 -4.414 1.00 90.31 92 HIS A C 1
ATOM 688 O O . HIS A 1 92 ? -10.701 -9.366 -3.716 1.00 90.31 92 HIS A O 1
ATOM 694 N N . SER A 1 93 ? -8.996 -9.549 -5.161 1.00 91.44 93 SER A N 1
ATOM 695 C CA . SER A 1 93 ? -9.146 -10.996 -5.371 1.00 91.44 93 SER A CA 1
ATOM 696 C C . SER A 1 93 ? -8.931 -11.797 -4.084 1.00 91.44 93 SER A C 1
ATOM 698 O O . SER A 1 93 ? -9.761 -12.621 -3.706 1.00 91.44 93 SER A O 1
ATOM 700 N N . TYR A 1 94 ? -7.826 -11.540 -3.384 1.00 93.12 94 TYR A N 1
ATOM 701 C CA . TYR A 1 94 ? -7.448 -12.273 -2.178 1.00 93.12 94 TYR A CA 1
ATOM 702 C C . TYR A 1 94 ? -8.018 -11.667 -0.905 1.00 93.12 94 TYR A C 1
ATOM 704 O O . TYR A 1 94 ? -8.300 -12.412 0.027 1.00 93.12 94 TYR A O 1
ATOM 712 N N . GLY A 1 95 ? -8.191 -10.349 -0.835 1.00 91.06 95 GLY A N 1
ATOM 713 C CA . GLY A 1 95 ? -8.749 -9.695 0.344 1.00 91.06 95 GLY A CA 1
ATOM 714 C C . GLY A 1 95 ? -10.260 -9.873 0.419 1.00 91.06 95 GLY A C 1
ATOM 715 O O . GLY A 1 95 ? -10.761 -10.606 1.273 1.00 91.06 95 GLY A O 1
ATOM 716 N N . GLU A 1 96 ? -10.981 -9.216 -0.488 1.00 85.62 96 GLU A N 1
ATOM 717 C CA . GLU A 1 96 ? -12.448 -9.222 -0.483 1.00 85.62 96 GLU A CA 1
ATOM 718 C C . GLU A 1 96 ? -13.014 -10.599 -0.853 1.00 85.62 96 GLU A C 1
ATOM 720 O O . GLU A 1 96 ? -13.906 -11.108 -0.173 1.00 85.62 96 GLU A O 1
ATOM 725 N N . GLY A 1 97 ? -12.467 -11.231 -1.897 1.00 84.44 97 GLY A N 1
ATOM 726 C CA . GLY A 1 97 ? -12.929 -12.539 -2.370 1.00 84.44 97 GLY A CA 1
ATOM 727 C C . GLY A 1 97 ? -12.490 -13.723 -1.500 1.00 84.44 97 GLY A C 1
ATOM 728 O O . GLY A 1 97 ? -13.254 -14.669 -1.319 1.00 84.44 97 GLY A O 1
ATOM 729 N N . GLY A 1 98 ? -11.275 -13.680 -0.950 1.00 89.38 98 GLY A N 1
ATOM 730 C CA . GLY A 1 98 ? -10.690 -14.795 -0.198 1.00 89.38 98 GLY A CA 1
ATOM 731 C C . GLY A 1 98 ? -10.769 -14.613 1.315 1.00 89.38 98 GLY A C 1
ATOM 732 O O . GLY A 1 98 ? -11.506 -15.306 2.017 1.00 89.38 98 GLY A O 1
ATOM 733 N N . LEU A 1 99 ? -9.986 -13.673 1.834 1.00 90.88 99 LEU A N 1
ATOM 734 C CA . LEU A 1 99 ? -9.723 -13.510 3.257 1.00 90.88 99 LEU A CA 1
ATOM 735 C C . LEU A 1 99 ? -10.991 -13.156 4.044 1.00 90.88 99 LEU A C 1
ATOM 737 O O . LEU A 1 99 ? -11.251 -13.754 5.089 1.00 90.88 99 LEU A O 1
ATOM 741 N N . LEU A 1 100 ? -11.826 -12.246 3.534 1.00 90.88 100 LEU A N 1
ATOM 742 C CA . LEU A 1 100 ? -13.102 -11.924 4.181 1.00 90.88 100 LEU A CA 1
ATOM 743 C C . LEU A 1 100 ? -14.068 -13.107 4.205 1.00 90.88 100 LEU A C 1
ATOM 745 O O . LEU A 1 100 ? -14.807 -13.257 5.179 1.00 90.88 100 LEU A O 1
ATOM 749 N N . ALA A 1 101 ? -14.067 -13.958 3.178 1.00 89.31 101 ALA A N 1
ATOM 750 C CA . ALA A 1 101 ? -14.893 -15.159 3.172 1.00 89.31 101 ALA A CA 1
ATOM 751 C C . ALA A 1 101 ? -14.472 -16.119 4.297 1.00 89.31 101 ALA A C 1
ATOM 753 O O . ALA A 1 101 ? -15.328 -16.621 5.031 1.00 89.31 101 ALA A O 1
ATOM 754 N N . VAL A 1 102 ? -13.162 -16.295 4.502 1.00 90.56 102 VAL A N 1
ATOM 755 C CA . VAL A 1 102 ? -12.609 -17.104 5.600 1.00 90.56 102 VAL A CA 1
ATOM 756 C C . VAL A 1 102 ? -12.946 -16.497 6.964 1.00 90.56 102 VAL A C 1
ATOM 758 O O . VAL A 1 102 ? -13.421 -17.214 7.843 1.00 90.56 102 VAL A O 1
ATOM 761 N N . TYR A 1 103 ? -12.790 -15.183 7.149 1.00 89.31 103 TYR A N 1
ATOM 762 C CA . TYR A 1 103 ? -13.154 -14.534 8.414 1.00 89.31 103 TYR A CA 1
ATOM 763 C C . TYR A 1 103 ? -14.646 -14.655 8.727 1.00 89.31 103 TYR A C 1
ATOM 765 O O . TYR A 1 103 ? -15.019 -14.992 9.849 1.00 89.31 103 TYR A O 1
ATOM 773 N N . ARG A 1 104 ? -15.517 -14.464 7.733 1.00 88.81 104 ARG A N 1
ATOM 774 C CA . ARG A 1 104 ? -16.967 -14.654 7.897 1.00 88.81 104 ARG A CA 1
ATOM 775 C C . ARG A 1 104 ? -17.315 -16.094 8.260 1.00 88.81 104 ARG A C 1
ATOM 777 O O . ARG A 1 104 ? -18.205 -16.307 9.082 1.00 88.81 104 ARG A O 1
ATOM 784 N N . MET A 1 105 ? -16.617 -17.070 7.680 1.00 89.25 105 MET A N 1
ATOM 785 C CA . MET A 1 105 ? -16.763 -18.478 8.044 1.00 89.25 105 MET A CA 1
ATOM 786 C C . MET A 1 105 ? -16.346 -18.720 9.497 1.00 89.25 105 MET A C 1
ATOM 788 O O . MET A 1 105 ? -17.104 -19.340 10.237 1.00 89.25 105 MET A O 1
ATOM 792 N N . ALA A 1 106 ? -15.206 -18.174 9.928 1.00 88.31 106 ALA A N 1
ATOM 793 C CA . ALA A 1 106 ? -14.743 -18.278 11.309 1.00 88.31 106 ALA A CA 1
ATOM 794 C C . ALA A 1 106 ? -15.747 -17.665 12.300 1.00 88.31 106 ALA A C 1
ATOM 796 O O . ALA A 1 106 ? -16.070 -18.294 13.306 1.00 88.31 106 ALA A O 1
ATOM 797 N N . CYS A 1 107 ? -16.321 -16.496 11.995 1.00 88.88 107 CYS A N 1
ATOM 798 C CA . CYS A 1 107 ? -17.362 -15.895 12.833 1.00 88.88 107 CYS A CA 1
ATOM 799 C C . CYS A 1 107 ? -18.583 -16.811 12.971 1.00 88.88 107 CYS A C 1
ATOM 801 O O . CYS A 1 107 ? -19.010 -17.091 14.087 1.00 88.88 107 CYS A O 1
ATOM 803 N N . ARG A 1 108 ? -19.098 -17.356 11.861 1.00 87.25 108 ARG A N 1
ATOM 804 C CA . ARG A 1 108 ? -20.225 -18.306 11.900 1.00 87.25 108 ARG A CA 1
ATOM 805 C C . ARG A 1 108 ? -19.884 -19.564 12.692 1.00 87.25 108 ARG A C 1
ATOM 807 O O . ARG A 1 108 ? -20.698 -20.034 13.477 1.00 87.25 108 ARG A O 1
ATOM 814 N N . PHE A 1 109 ? -18.678 -20.091 12.507 1.00 88.06 109 PHE A N 1
ATOM 815 C CA . PHE A 1 109 ? -18.225 -21.293 13.196 1.00 88.06 109 PHE A CA 1
ATOM 816 C C . PHE A 1 109 ? -18.076 -21.068 14.709 1.00 88.06 109 PHE A C 1
ATOM 818 O O . PHE A 1 109 ? -18.403 -21.955 15.494 1.00 88.06 109 PHE A O 1
ATOM 825 N N . SER A 1 110 ? -17.698 -19.857 15.134 1.00 89.44 110 SER A N 1
ATOM 826 C CA . SER A 1 110 ? -17.619 -19.486 16.554 1.00 89.44 110 SER A CA 1
ATOM 827 C C . SER A 1 110 ? -18.958 -19.542 17.295 1.00 89.44 110 SER A C 1
ATOM 829 O O . SER A 1 110 ? -18.957 -19.767 18.502 1.00 89.44 110 SER A O 1
ATOM 831 N N . CYS A 1 111 ? -20.078 -19.370 16.585 1.00 86.06 111 CYS A N 1
ATOM 832 C CA . CYS A 1 111 ? -21.426 -19.442 17.154 1.00 86.06 111 CYS A CA 1
ATOM 833 C C . CYS A 1 111 ? -21.921 -20.884 17.332 1.00 86.06 111 CYS A C 1
ATOM 835 O O . CYS A 1 111 ? -22.794 -21.143 18.153 1.00 86.06 111 CYS A O 1
ATOM 837 N N . VAL A 1 112 ? -21.389 -21.828 16.548 1.00 87.44 112 VAL A N 1
ATOM 838 C CA . VAL A 1 112 ? -21.829 -23.234 16.562 1.00 87.44 112 VAL A CA 1
ATOM 839 C C . VAL A 1 112 ? -21.080 -24.048 17.619 1.00 87.44 112 VAL A C 1
ATOM 841 O O . VAL A 1 112 ? -21.623 -25.004 18.165 1.00 87.44 112 VAL A O 1
ATOM 844 N N . LEU A 1 113 ? -19.834 -23.682 17.924 1.00 86.69 113 LEU A N 1
ATOM 845 C CA . LEU A 1 113 ? -19.022 -24.385 18.913 1.00 86.69 113 LEU A CA 1
ATOM 846 C C . LEU A 1 113 ? -19.442 -24.032 20.345 1.00 86.69 113 LEU A C 1
ATOM 848 O O . LEU A 1 113 ? -19.510 -22.861 20.717 1.00 86.69 113 LEU A O 1
ATOM 852 N N . GLU A 1 114 ? -19.629 -25.055 21.181 1.00 83.50 114 GLU A N 1
ATOM 853 C CA . GLU A 1 114 ? -20.065 -24.906 22.577 1.00 83.50 114 GLU A CA 1
ATOM 854 C C . GLU A 1 114 ? -19.141 -23.974 23.381 1.00 83.50 114 GLU A C 1
ATOM 856 O O . GLU A 1 114 ? -19.616 -23.029 24.018 1.00 83.50 114 GLU A O 1
ATOM 861 N N . ASN A 1 115 ? -17.825 -24.175 23.231 1.00 83.75 115 ASN A N 1
ATOM 862 C CA . ASN A 1 115 ? -16.758 -23.400 23.875 1.00 83.75 115 ASN A CA 1
ATOM 863 C C . ASN A 1 115 ? -16.179 -22.274 22.987 1.00 83.75 115 ASN A C 1
ATOM 865 O O . ASN A 1 115 ? -15.201 -21.631 23.371 1.00 83.75 115 ASN A O 1
ATOM 869 N N . GLY A 1 116 ? -16.750 -22.036 21.801 1.00 85.56 116 GLY A N 1
ATOM 870 C CA . GLY A 1 116 ? -16.239 -21.065 20.828 1.00 85.56 116 GLY A CA 1
ATOM 871 C C . GLY A 1 116 ? -14.919 -21.472 20.155 1.00 85.56 116 GLY A C 1
ATOM 872 O O . GLY A 1 116 ? -14.542 -22.644 20.117 1.00 85.56 116 GLY A O 1
ATOM 873 N N . LEU A 1 117 ? -14.212 -20.488 19.592 1.00 86.06 117 LEU A N 1
ATOM 874 C CA . LEU A 1 117 ? -12.929 -20.652 18.904 1.00 86.06 117 LEU A CA 1
ATOM 875 C C . LEU A 1 117 ? -11.754 -20.235 19.779 1.00 86.06 117 LEU A C 1
ATOM 877 O O . LEU A 1 117 ? -11.793 -19.210 20.453 1.00 86.06 117 LEU A O 1
ATOM 881 N N . ARG A 1 118 ? -10.653 -20.985 19.704 1.00 87.50 118 ARG A N 1
ATOM 882 C CA . ARG A 1 118 ? -9.404 -20.607 20.368 1.00 87.50 118 ARG A CA 1
ATOM 883 C C . ARG A 1 118 ? -8.592 -19.671 19.470 1.00 87.50 118 ARG A C 1
ATOM 885 O O . ARG A 1 118 ? -7.994 -20.113 18.495 1.00 87.50 118 ARG A O 1
ATOM 892 N N . LEU A 1 119 ? -8.541 -18.389 19.823 1.00 84.75 119 LEU A N 1
ATOM 893 C CA . LEU A 1 119 ? -7.801 -17.338 19.121 1.00 84.75 119 LEU A CA 1
ATOM 894 C C . LEU A 1 119 ? -6.731 -16.755 20.050 1.00 84.75 119 LEU A C 1
ATOM 896 O O . LEU A 1 119 ? -7.044 -16.276 21.138 1.00 84.75 119 LEU A O 1
ATOM 900 N N . GLY A 1 120 ? -5.454 -16.822 19.657 1.00 82.75 120 GLY A N 1
ATOM 901 C CA . GLY A 1 120 ? -4.354 -16.253 20.454 1.00 82.75 120 GLY A CA 1
ATOM 902 C C . GLY A 1 120 ? -4.282 -16.788 21.893 1.00 82.75 120 GLY A C 1
ATOM 903 O O . GLY A 1 120 ? -3.955 -16.050 22.816 1.00 82.75 120 GLY A O 1
ATOM 904 N N . GLY A 1 121 ? -4.660 -18.054 22.105 1.00 86.12 121 GLY A N 1
ATOM 905 C CA . GLY A 1 121 ? -4.692 -18.685 23.428 1.00 86.12 121 GLY A CA 1
ATOM 906 C C . GLY A 1 121 ? -5.954 -18.421 24.259 1.00 86.12 121 GLY A C 1
ATOM 907 O O . GLY A 1 121 ? -6.115 -19.070 25.288 1.00 86.12 121 GLY A O 1
ATOM 908 N N . ARG A 1 122 ? -6.872 -17.555 23.811 1.00 86.31 122 ARG A N 1
ATOM 909 C CA . ARG A 1 122 ? -8.156 -17.277 24.476 1.00 86.31 122 ARG A CA 1
ATOM 910 C C . ARG A 1 122 ? -9.310 -17.950 23.736 1.00 86.31 122 ARG A C 1
ATOM 912 O O . ARG A 1 122 ? -9.296 -18.017 22.511 1.00 86.31 122 ARG A O 1
ATOM 919 N N . LEU A 1 123 ? -10.298 -18.450 24.474 1.00 87.12 123 LEU A N 1
ATOM 920 C CA . LEU A 1 123 ? -11.549 -18.938 23.891 1.00 87.12 123 LEU A CA 1
ATOM 921 C C . LEU A 1 123 ? -12.484 -17.750 23.662 1.00 87.12 123 LEU A C 1
ATOM 923 O O . LEU A 1 123 ? -12.744 -16.978 24.583 1.00 87.12 123 LEU A O 1
ATOM 927 N N . VAL A 1 124 ? -12.944 -17.591 22.426 1.00 85.00 124 VAL A N 1
ATOM 928 C CA . VAL A 1 124 ? -13.836 -16.517 21.997 1.00 85.00 124 VAL A CA 1
ATOM 929 C C . VAL A 1 124 ? -15.051 -17.147 21.334 1.00 85.00 124 VAL A C 1
ATOM 931 O O . VAL A 1 124 ? -14.931 -17.861 20.337 1.00 85.00 124 VAL A O 1
ATOM 934 N N . LYS A 1 125 ? -16.222 -16.880 21.903 1.00 86.00 125 LYS A N 1
ATOM 935 C CA . LYS A 1 125 ? -17.516 -17.336 21.398 1.00 86.00 125 LYS A CA 1
ATOM 936 C C . LYS A 1 125 ? -18.288 -16.154 20.820 1.00 86.00 125 LYS A C 1
ATOM 938 O O . LYS A 1 125 ? -18.017 -15.013 21.191 1.00 86.00 125 LYS A O 1
ATOM 943 N N . ASP A 1 126 ? -19.220 -16.448 19.919 1.00 84.69 126 ASP A N 1
ATOM 944 C CA . ASP A 1 126 ? -20.180 -15.483 19.380 1.00 84.69 126 ASP A CA 1
ATOM 945 C C . ASP A 1 126 ? -19.508 -14.247 18.776 1.00 84.69 126 ASP A C 1
ATOM 947 O O . ASP A 1 126 ? -19.881 -13.102 19.043 1.00 84.69 126 ASP A O 1
ATOM 951 N N . LEU A 1 127 ? -18.489 -14.480 17.941 1.00 84.56 127 LEU A N 1
ATOM 952 C CA . LEU A 1 127 ? -17.867 -13.393 17.199 1.00 84.56 127 LEU A CA 1
ATOM 953 C C . LEU A 1 127 ? -18.936 -12.690 16.355 1.00 84.56 127 LEU A C 1
ATOM 955 O O . LEU A 1 127 ? -19.658 -13.352 15.600 1.00 84.56 127 LEU A O 1
ATOM 959 N N . PRO A 1 128 ? -19.020 -11.353 16.434 1.00 77.88 128 PRO A N 1
ATOM 960 C CA . PRO A 1 128 ? -20.072 -10.616 15.766 1.00 77.88 128 PRO A CA 1
ATOM 961 C C . PRO A 1 128 ? -19.970 -10.819 14.256 1.00 77.88 128 PRO A C 1
ATOM 963 O O . PRO A 1 128 ? -18.967 -10.487 13.623 1.00 77.88 128 PRO A O 1
ATOM 966 N N . TYR A 1 129 ? -21.046 -11.331 13.660 1.00 70.81 129 TYR A N 1
ATOM 967 C CA . TYR A 1 129 ? -21.219 -11.361 12.213 1.00 70.81 129 TYR A CA 1
ATOM 968 C C . TYR A 1 129 ? -21.602 -9.953 11.729 1.00 70.81 129 TYR A C 1
ATOM 970 O O . TYR A 1 129 ? -22.736 -9.680 11.342 1.00 70.81 129 TYR A O 1
ATOM 978 N N . CYS A 1 130 ? -20.672 -9.006 11.825 1.00 67.88 130 CYS A N 1
ATOM 979 C CA . CYS A 1 130 ? -20.856 -7.663 11.292 1.00 67.88 130 CYS A CA 1
ATOM 980 C C . CYS A 1 130 ? -20.434 -7.603 9.816 1.00 67.88 130 CYS A C 1
ATOM 982 O O . CYS A 1 130 ? -19.783 -8.513 9.288 1.00 67.88 130 CYS A O 1
ATOM 984 N N . ARG A 1 131 ? -20.806 -6.516 9.124 1.00 70.56 131 ARG A N 1
ATOM 985 C CA . ARG A 1 131 ? -20.244 -6.194 7.804 1.00 70.56 131 ARG A CA 1
ATOM 986 C C . ARG A 1 131 ? -18.749 -5.901 7.968 1.00 70.56 131 ARG A C 1
ATOM 988 O O . ARG A 1 131 ? -18.352 -4.758 8.149 1.00 70.56 131 ARG A O 1
ATOM 995 N N . MET A 1 132 ? -17.938 -6.952 7.936 1.00 82.19 132 MET A N 1
ATOM 996 C CA . MET A 1 132 ? -16.484 -6.851 7.913 1.00 82.19 132 MET A CA 1
ATOM 997 C C . MET A 1 132 ? -16.032 -6.360 6.538 1.00 82.19 132 MET A C 1
ATOM 999 O O . MET A 1 132 ? -16.472 -6.905 5.518 1.00 82.19 132 MET A O 1
ATOM 1003 N N . GLY A 1 133 ? -15.148 -5.365 6.544 1.00 84.88 133 GLY A N 1
ATOM 1004 C CA . GLY A 1 133 ? -14.411 -4.876 5.383 1.00 84.88 133 GLY A CA 1
ATOM 1005 C C . GLY A 1 133 ? -12.926 -4.788 5.720 1.00 84.88 133 GLY A C 1
ATOM 1006 O O . GLY A 1 133 ? -12.561 -4.602 6.884 1.00 84.88 133 GLY A O 1
ATOM 1007 N N . LEU A 1 134 ? -12.069 -4.952 4.716 1.00 86.81 134 LEU A N 1
ATOM 1008 C CA . LEU A 1 134 ? -10.629 -4.813 4.898 1.00 86.81 134 LEU A CA 1
ATOM 1009 C C . LEU A 1 134 ? -10.226 -3.356 4.701 1.00 86.81 134 LEU A C 1
ATOM 1011 O O . LEU A 1 134 ? -10.581 -2.721 3.710 1.00 86.81 134 LEU A O 1
ATOM 1015 N N . ARG A 1 135 ? -9.441 -2.832 5.640 1.00 84.12 135 ARG A N 1
ATOM 1016 C CA . ARG A 1 135 ? -8.809 -1.523 5.510 1.00 84.12 135 ARG A CA 1
ATOM 1017 C C . ARG A 1 135 ? -7.322 -1.721 5.277 1.00 84.12 135 ARG A C 1
ATOM 1019 O O . ARG A 1 135 ? -6.620 -2.231 6.146 1.00 84.12 135 ARG A O 1
ATOM 1026 N N . TRP A 1 136 ? -6.853 -1.290 4.115 1.00 84.81 136 TRP A N 1
ATOM 1027 C CA . TRP A 1 136 ? -5.435 -1.300 3.786 1.00 84.81 136 TRP A CA 1
ATOM 1028 C C . TRP A 1 136 ? -4.808 0.053 4.137 1.00 84.81 136 TRP A C 1
ATOM 1030 O O . TRP A 1 136 ? -5.446 1.084 3.909 1.00 84.81 136 TRP A O 1
ATOM 1040 N N . PRO A 1 137 ? -3.583 0.081 4.684 1.00 82.31 137 PRO A N 1
ATOM 1041 C CA . PRO A 1 137 ? -2.858 1.330 4.875 1.00 82.31 137 PRO A CA 1
ATOM 1042 C C . PRO A 1 137 ? -2.487 1.963 3.524 1.00 82.31 137 PRO A C 1
ATOM 1044 O O . PRO A 1 137 ? -2.555 1.313 2.470 1.00 82.31 137 PRO A O 1
ATOM 1047 N N . GLY A 1 138 ? -2.071 3.232 3.570 1.00 80.94 138 GLY A N 1
ATOM 1048 C CA . GLY A 1 138 ? -1.452 3.901 2.424 1.00 80.94 138 GLY A CA 1
ATOM 1049 C C . GLY A 1 138 ? -0.236 3.121 1.910 1.00 80.94 138 GLY A C 1
ATOM 1050 O O . GLY A 1 138 ? 0.397 2.378 2.661 1.00 80.94 138 GLY A O 1
ATOM 1051 N N . TRP A 1 139 ? 0.070 3.256 0.618 1.00 84.31 139 TRP A N 1
ATOM 1052 C CA . TRP A 1 139 ? 1.182 2.531 -0.012 1.00 84.31 139 TRP A CA 1
ATOM 1053 C C . TRP A 1 139 ? 2.542 2.983 0.504 1.00 84.31 139 TRP A C 1
ATOM 1055 O O . TRP A 1 139 ? 3.440 2.164 0.684 1.00 84.31 139 TRP A O 1
ATOM 1065 N N . PHE A 1 140 ? 2.663 4.281 0.765 1.00 85.25 140 PHE A N 1
ATOM 1066 C CA . PHE A 1 140 ? 3.849 4.906 1.318 1.00 85.25 140 PHE A CA 1
ATOM 1067 C C . PHE A 1 140 ? 3.452 5.782 2.506 1.00 85.25 140 PHE A C 1
ATOM 1069 O O . PHE A 1 140 ? 2.361 6.363 2.495 1.00 85.25 140 PHE A O 1
ATOM 1076 N N . PRO A 1 141 ? 4.304 5.876 3.538 1.00 81.25 141 PRO A N 1
ATOM 1077 C CA . PRO A 1 141 ? 4.066 6.797 4.636 1.00 81.25 141 PRO A CA 1
ATOM 1078 C C . PRO A 1 141 ? 4.108 8.240 4.126 1.00 81.25 141 PRO A C 1
ATOM 1080 O O . PRO A 1 141 ? 4.907 8.575 3.247 1.00 81.25 141 PRO A O 1
ATOM 1083 N N . ALA A 1 142 ? 3.255 9.088 4.696 1.00 82.25 142 ALA A N 1
ATOM 1084 C CA . ALA A 1 142 ? 3.356 10.522 4.487 1.00 82.25 142 ALA A CA 1
ATOM 1085 C C . ALA A 1 142 ? 4.666 11.038 5.097 1.00 82.25 142 ALA A C 1
ATOM 1087 O O . ALA A 1 142 ? 5.078 10.615 6.177 1.00 82.25 142 ALA A O 1
ATOM 1088 N N . THR A 1 143 ? 5.315 11.957 4.396 1.00 85.81 143 THR A N 1
ATOM 1089 C CA . THR A 1 143 ? 6.475 12.695 4.900 1.00 85.81 143 THR A CA 1
ATOM 1090 C C . THR A 1 143 ? 6.051 13.724 5.948 1.00 85.81 143 THR A C 1
ATOM 1092 O O . THR A 1 143 ? 4.914 14.199 5.947 1.00 85.81 143 THR A O 1
ATOM 1095 N N . ASP A 1 144 ? 6.980 14.141 6.809 1.00 85.94 144 ASP A N 1
ATOM 1096 C CA . ASP A 1 144 ? 6.702 15.142 7.850 1.00 85.94 144 ASP A CA 1
ATOM 1097 C C . ASP A 1 144 ? 6.164 16.460 7.269 1.00 85.94 144 ASP A C 1
ATOM 1099 O O . ASP A 1 144 ? 5.264 17.081 7.835 1.00 85.94 144 ASP A O 1
ATOM 1103 N N . ALA A 1 145 ? 6.663 16.867 6.097 1.00 86.81 145 ALA A N 1
ATOM 1104 C CA . ALA A 1 145 ? 6.185 18.056 5.395 1.00 86.81 145 ALA A CA 1
ATOM 1105 C C . ALA A 1 145 ? 4.730 17.907 4.906 1.00 86.81 145 ALA A C 1
ATOM 1107 O O . ALA A 1 145 ? 3.944 18.852 5.006 1.00 86.81 145 ALA A O 1
ATOM 1108 N N . GLU A 1 146 ? 4.349 16.723 4.414 1.00 87.19 146 GLU A N 1
ATOM 1109 C CA . GLU A 1 146 ? 2.969 16.415 4.012 1.00 87.19 146 GLU A CA 1
ATOM 1110 C C . GLU A 1 146 ? 2.031 16.406 5.227 1.00 87.19 146 GLU A C 1
ATOM 1112 O O . GLU A 1 146 ? 0.938 16.971 5.162 1.00 87.19 146 GLU A O 1
ATOM 1117 N N . LEU A 1 147 ? 2.470 15.839 6.355 1.00 89.69 147 LEU A N 1
ATOM 1118 C CA . LEU A 1 147 ? 1.705 15.841 7.605 1.00 89.69 147 LEU A CA 1
ATOM 1119 C C . LEU A 1 147 ? 1.504 17.258 8.153 1.00 89.69 147 LEU A C 1
ATOM 1121 O O . LEU A 1 147 ? 0.400 17.597 8.581 1.00 89.69 147 LEU A O 1
ATOM 1125 N N . LEU A 1 148 ? 2.535 18.106 8.103 1.00 91.56 148 LEU A N 1
ATOM 1126 C CA . LEU A 1 148 ? 2.436 19.505 8.519 1.00 91.56 148 LEU A CA 1
ATOM 1127 C C . LEU A 1 148 ? 1.436 20.279 7.652 1.00 91.56 148 LEU A C 1
ATOM 1129 O O . LEU A 1 148 ? 0.570 20.978 8.182 1.00 91.56 148 LEU A O 1
ATOM 1133 N N . SER A 1 149 ? 1.531 20.132 6.329 1.00 92.50 149 SER A N 1
ATOM 1134 C CA . SER A 1 149 ? 0.610 20.777 5.388 1.00 92.50 149 SER A 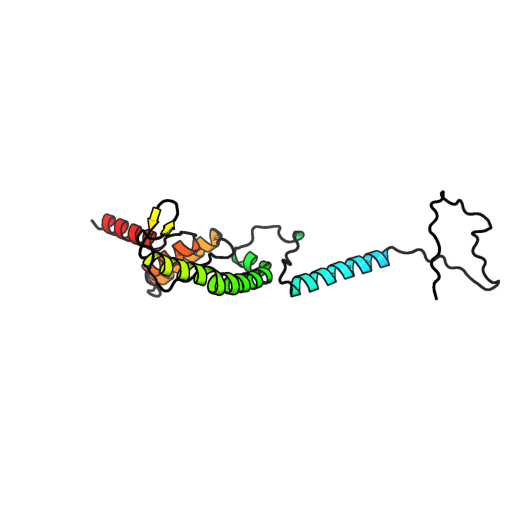CA 1
ATOM 1135 C C . SER A 1 149 ? -0.835 20.317 5.608 1.00 92.50 149 SER A C 1
ATOM 1137 O O . SER A 1 149 ? -1.752 21.141 5.645 1.00 92.50 149 SER A O 1
ATOM 1139 N N . LEU A 1 150 ? -1.040 19.018 5.844 1.00 92.31 150 LEU A N 1
ATOM 1140 C CA . LEU A 1 150 ? -2.348 18.461 6.168 1.00 92.31 150 LEU A CA 1
ATOM 1141 C C . LEU A 1 150 ? -2.906 19.037 7.475 1.00 92.31 150 LEU A C 1
ATOM 1143 O O . LEU A 1 150 ? -4.064 19.450 7.506 1.00 92.31 150 LEU A O 1
ATOM 1147 N N . ALA A 1 151 ? -2.102 19.104 8.539 1.00 93.50 151 ALA A N 1
ATOM 1148 C CA . ALA A 1 151 ? -2.527 19.672 9.816 1.00 93.50 151 ALA A CA 1
ATOM 1149 C C . ALA A 1 151 ? -2.992 21.128 9.660 1.00 93.50 151 ALA A C 1
ATOM 1151 O O . ALA A 1 151 ? -4.061 21.495 10.149 1.00 93.50 151 ALA A O 1
ATOM 1152 N N . GLN A 1 152 ? -2.227 21.944 8.931 1.00 94.88 152 GLN A N 1
ATOM 1153 C CA . GLN A 1 152 ? -2.578 23.336 8.645 1.00 94.88 152 GLN A CA 1
ATOM 1154 C C . GLN A 1 152 ? -3.894 23.443 7.865 1.00 94.88 152 GLN A C 1
ATOM 1156 O O . GLN A 1 152 ? -4.785 24.186 8.275 1.00 94.88 152 GLN A O 1
ATOM 1161 N N . GLY A 1 153 ? -4.060 22.652 6.801 1.00 94.88 153 GLY A N 1
ATOM 1162 C CA . GLY A 1 153 ? -5.293 22.633 6.011 1.00 94.88 153 GLY A CA 1
ATOM 1163 C C . GLY A 1 153 ? -6.519 22.207 6.823 1.00 94.88 153 GLY A C 1
ATOM 1164 O O . GLY A 1 153 ? -7.580 22.822 6.714 1.00 94.88 153 GLY A O 1
ATOM 1165 N N . LEU A 1 154 ? -6.370 21.200 7.688 1.00 95.12 154 LEU A N 1
ATOM 1166 C CA . LEU A 1 154 ? -7.440 20.730 8.570 1.00 95.12 154 LEU A CA 1
ATOM 1167 C C . LEU A 1 154 ? -7.833 21.783 9.612 1.00 95.12 154 LEU A C 1
ATOM 1169 O O . LEU A 1 154 ? -9.024 21.985 9.842 1.00 95.12 154 LEU A O 1
ATOM 1173 N N . MET A 1 155 ? -6.867 22.493 10.203 1.00 94.50 155 MET A N 1
ATOM 1174 C CA . MET A 1 155 ? -7.158 23.602 11.119 1.00 94.50 155 MET A CA 1
ATOM 1175 C C . MET A 1 155 ? -7.965 24.705 10.428 1.00 94.50 155 MET A C 1
ATOM 1177 O O . MET A 1 155 ? -8.968 25.162 10.976 1.00 94.50 155 MET A O 1
ATOM 1181 N N . THR A 1 156 ? -7.577 25.098 9.213 1.00 95.50 156 THR A N 1
ATOM 1182 C CA . THR A 1 156 ? -8.299 26.101 8.420 1.00 95.50 156 THR A CA 1
ATOM 1183 C C . THR A 1 156 ? -9.713 25.632 8.067 1.00 95.50 156 THR A C 1
ATOM 1185 O O . THR A 1 156 ? -10.670 26.383 8.244 1.00 95.50 156 THR A O 1
ATOM 1188 N N . ALA A 1 157 ? -9.879 24.380 7.633 1.00 94.88 157 ALA A N 1
ATOM 1189 C CA . ALA A 1 157 ? -11.189 23.820 7.297 1.00 94.88 157 ALA A CA 1
ATOM 1190 C C . ALA A 1 157 ? -12.143 23.793 8.502 1.00 94.88 157 ALA A C 1
ATOM 1192 O O . ALA A 1 157 ? -13.323 24.118 8.367 1.00 94.88 157 ALA A O 1
ATOM 1193 N N . VAL A 1 158 ? -11.628 23.455 9.685 1.00 96.00 158 VAL A N 1
ATOM 1194 C CA . VAL A 1 158 ? -12.387 23.508 10.940 1.00 96.00 158 VAL A CA 1
ATOM 1195 C C . VAL A 1 158 ? -12.746 24.949 11.303 1.00 96.00 158 VAL A C 1
ATOM 1197 O O . VAL A 1 158 ? -13.895 25.219 11.642 1.00 96.00 158 VAL A O 1
ATOM 1200 N N . ALA A 1 159 ? -11.796 25.883 11.207 1.00 94.31 159 ALA A N 1
ATOM 1201 C CA . ALA A 1 159 ? -12.016 27.288 11.555 1.00 94.31 159 ALA A CA 1
ATOM 1202 C C . ALA A 1 159 ? -13.092 27.956 10.682 1.00 94.31 159 ALA A C 1
ATOM 1204 O O . ALA A 1 159 ? -13.856 28.784 11.171 1.00 94.31 159 ALA A O 1
ATOM 1205 N N . HIS A 1 160 ? -13.190 27.567 9.409 1.00 94.81 160 HIS A N 1
ATOM 1206 C CA . HIS A 1 160 ? -14.215 28.058 8.483 1.00 94.81 160 HIS A CA 1
ATOM 1207 C C . HIS A 1 160 ? -15.513 27.235 8.486 1.00 94.81 160 HIS A C 1
ATOM 1209 O O . HIS A 1 160 ? -16.393 27.489 7.668 1.00 94.81 160 HIS A O 1
ATOM 1215 N N . GLY A 1 161 ? -15.651 26.251 9.381 1.00 91.44 161 GLY A N 1
ATOM 1216 C CA . GLY A 1 161 ? -16.866 25.442 9.503 1.00 91.44 161 GLY A CA 1
ATOM 1217 C C . GLY A 1 161 ? -17.113 24.476 8.338 1.00 91.44 161 GLY A C 1
ATOM 1218 O O . GLY A 1 161 ? -18.232 24.003 8.169 1.00 91.44 161 GLY A O 1
ATOM 1219 N N . ILE A 1 162 ? -16.087 24.166 7.539 1.00 94.94 162 ILE A N 1
ATOM 1220 C CA . ILE A 1 162 ? -16.169 23.204 6.427 1.00 94.94 162 ILE A CA 1
ATOM 1221 C C . ILE A 1 162 ? -16.169 21.764 6.962 1.00 94.94 162 ILE A C 1
ATOM 1223 O O . ILE A 1 162 ? -16.790 20.878 6.378 1.00 94.94 162 ILE A O 1
ATOM 1227 N N . LEU A 1 163 ? -15.468 21.524 8.075 1.00 93.81 163 LEU A N 1
ATOM 1228 C CA . LEU A 1 163 ? -15.277 20.200 8.663 1.00 93.81 163 LEU A CA 1
ATOM 1229 C C . LEU A 1 163 ? -15.429 20.237 10.189 1.00 93.81 163 LEU A C 1
ATOM 1231 O O . LEU A 1 163 ? -15.024 21.201 10.837 1.00 93.81 163 LEU A O 1
ATOM 1235 N N . SER A 1 164 ? -15.957 19.162 10.784 1.00 93.31 164 SER A N 1
ATOM 1236 C CA . SER A 1 164 ? -15.972 19.011 12.243 1.00 93.31 164 SER A CA 1
ATOM 1237 C C . SER A 1 164 ? -14.574 18.722 12.806 1.00 93.31 164 SER A C 1
ATOM 1239 O O . SER A 1 164 ? -13.739 18.084 12.158 1.00 93.31 164 SER A O 1
ATOM 1241 N N . ARG A 1 165 ? -14.331 19.140 14.057 1.00 90.88 165 ARG A N 1
ATOM 1242 C CA . ARG A 1 165 ? -13.076 18.851 14.782 1.00 90.88 165 ARG A CA 1
ATOM 1243 C C . ARG A 1 165 ? -12.806 17.352 14.894 1.00 90.88 165 ARG A C 1
ATOM 1245 O O . ARG A 1 165 ? -11.675 16.923 14.699 1.00 90.88 165 ARG A O 1
ATOM 1252 N N . GLU A 1 166 ? -13.850 16.572 15.152 1.00 91.38 166 GLU A N 1
ATOM 1253 C CA . GLU A 1 166 ? -13.782 15.112 15.235 1.00 91.38 166 GLU A CA 1
ATOM 1254 C C . GLU A 1 166 ? -13.268 14.500 13.926 1.00 91.38 166 GLU A C 1
ATOM 1256 O O . GLU A 1 166 ? -12.314 13.720 13.922 1.00 91.38 166 GLU A O 1
ATOM 1261 N N . THR A 1 167 ? -13.842 14.907 12.789 1.00 91.44 167 THR A N 1
ATOM 1262 C CA . THR A 1 167 ? -13.424 14.384 11.483 1.00 91.44 167 THR A CA 1
ATOM 1263 C C . THR A 1 167 ? -11.990 14.792 11.159 1.00 91.44 167 THR A C 1
ATOM 1265 O O . THR A 1 167 ? -11.219 13.970 10.668 1.00 91.44 167 THR A O 1
ATOM 1268 N N . ALA A 1 168 ? -11.598 16.024 11.496 1.00 92.06 168 ALA A N 1
ATOM 1269 C CA . ALA A 1 168 ? -10.231 16.501 11.309 1.00 92.06 168 ALA A CA 1
ATOM 1270 C C . ALA A 1 168 ? -9.210 15.662 12.098 1.00 92.06 168 ALA A C 1
ATOM 1272 O O . ALA A 1 168 ? -8.209 15.218 11.537 1.00 92.06 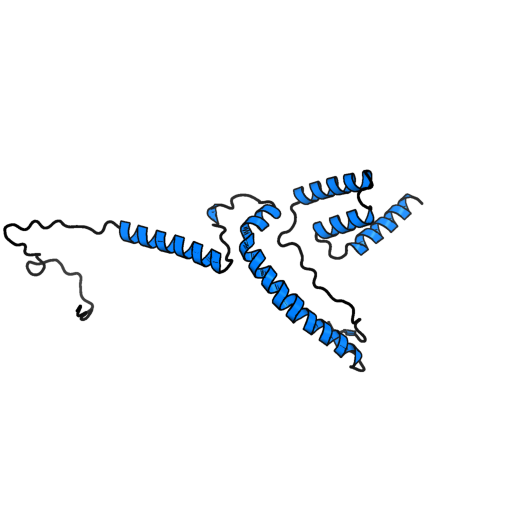168 ALA A O 1
ATOM 1273 N N . VAL A 1 169 ? -9.487 15.373 13.374 1.00 91.31 169 VAL A N 1
ATOM 1274 C CA . VAL A 1 169 ? -8.625 14.525 14.214 1.00 91.31 169 VAL A CA 1
ATOM 1275 C C . VAL A 1 169 ? -8.532 13.112 13.646 1.00 91.31 169 VAL A C 1
ATOM 1277 O O . VAL A 1 169 ? -7.433 12.572 13.528 1.00 91.31 169 VAL A O 1
ATOM 1280 N N . ARG A 1 170 ? -9.656 12.522 13.224 1.00 89.62 170 ARG A N 1
ATOM 1281 C CA . ARG A 1 170 ? -9.671 11.178 12.628 1.00 89.62 170 ARG A CA 1
ATOM 1282 C C . ARG A 1 170 ? -8.862 11.099 11.334 1.00 89.62 170 ARG A C 1
ATOM 1284 O O . ARG A 1 170 ? -8.136 10.122 11.122 1.00 89.62 170 ARG A O 1
ATOM 1291 N N . MET A 1 171 ? -8.970 12.118 10.479 1.00 89.06 171 MET A N 1
ATOM 1292 C CA . MET A 1 171 ? -8.198 12.224 9.238 1.00 89.06 171 MET A CA 1
ATOM 1293 C C . MET A 1 171 ? -6.702 12.349 9.526 1.00 89.06 171 MET A C 1
ATOM 1295 O O . MET A 1 171 ? -5.909 11.604 8.948 1.00 89.06 171 MET A O 1
ATOM 1299 N N . PHE A 1 172 ? -6.322 13.223 10.459 1.00 89.75 172 PHE A N 1
ATOM 1300 C CA . PHE A 1 172 ? -4.925 13.410 10.837 1.00 89.75 172 PHE A CA 1
ATOM 1301 C C . PHE A 1 172 ? -4.327 12.141 11.460 1.00 89.75 172 PHE A C 1
ATOM 1303 O O . PHE A 1 172 ? -3.307 11.653 10.981 1.00 89.75 172 PHE A O 1
ATOM 1310 N N . ALA A 1 173 ? -5.002 11.539 12.444 1.00 88.25 173 ALA A N 1
ATOM 1311 C CA . ALA A 1 173 ? -4.566 10.299 13.090 1.00 88.25 173 ALA A CA 1
ATOM 1312 C C . ALA A 1 173 ? -4.409 9.143 12.090 1.00 88.25 173 ALA A C 1
ATOM 1314 O O . ALA A 1 173 ? -3.470 8.357 12.176 1.00 88.25 173 ALA A O 1
ATOM 1315 N N . THR A 1 174 ? -5.303 9.059 11.103 1.00 85.50 174 THR A N 1
ATOM 1316 C CA . THR A 1 174 ? -5.179 8.092 10.008 1.00 85.50 174 THR A CA 1
ATOM 1317 C C . THR A 1 174 ? -3.928 8.344 9.168 1.00 85.50 174 THR A C 1
ATOM 1319 O O . THR A 1 174 ? -3.198 7.403 8.865 1.00 85.50 174 THR A O 1
ATOM 1322 N N . SER A 1 175 ? -3.681 9.595 8.776 1.00 84.56 175 SER A N 1
ATOM 1323 C CA . SER A 1 175 ? -2.541 9.948 7.921 1.00 84.56 175 SER A CA 1
ATOM 1324 C C . SER A 1 175 ? -1.186 9.792 8.611 1.00 84.56 175 SER A C 1
ATOM 1326 O O . SER A 1 175 ? -0.217 9.416 7.959 1.00 84.56 175 SER A O 1
ATOM 1328 N N . SER A 1 176 ? -1.125 10.017 9.926 1.00 83.50 176 SER A N 1
ATOM 1329 C CA . SER A 1 176 ? 0.085 9.848 10.734 1.00 83.50 176 SER A CA 1
ATOM 1330 C C . SER A 1 176 ? 0.367 8.389 11.111 1.00 83.50 176 SER A C 1
ATOM 1332 O O . SER A 1 176 ? 1.369 8.107 11.763 1.00 83.50 176 SER A O 1
ATOM 1334 N N . GLY A 1 177 ? -0.494 7.451 10.697 1.00 77.44 177 GLY A N 1
ATOM 1335 C CA . GLY A 1 177 ? -0.309 6.017 10.921 1.00 77.44 177 GLY A CA 1
ATOM 1336 C C . GLY A 1 177 ? -0.812 5.501 12.273 1.00 77.44 177 GLY A C 1
ATOM 1337 O O . GLY A 1 177 ? -0.460 4.386 12.657 1.00 77.44 177 GLY A O 1
ATOM 1338 N N . SER A 1 178 ? -1.642 6.260 12.998 1.00 75.12 178 SER A N 1
ATOM 1339 C CA . SER A 1 178 ? -2.269 5.770 14.232 1.00 75.12 178 SER A CA 1
ATOM 1340 C C . SER A 1 178 ? -3.282 4.658 13.937 1.00 75.12 178 SER A C 1
ATOM 1342 O O . SER A 1 178 ? -4.136 4.781 13.054 1.00 75.12 178 SER A O 1
ATOM 1344 N N . SER A 1 179 ? -3.206 3.566 14.701 1.00 66.25 179 SER A N 1
ATOM 1345 C CA . SER A 1 179 ? -4.095 2.408 14.566 1.00 66.25 179 SER A CA 1
ATOM 1346 C C . SER A 1 179 ? -5.485 2.623 15.178 1.00 66.25 179 SER A C 1
ATOM 1348 O O . SER A 1 179 ? -6.421 1.936 14.769 1.00 66.25 179 SER A O 1
ATOM 1350 N N . ASP A 1 180 ? -5.646 3.588 16.096 1.00 81.38 180 ASP A N 1
ATOM 1351 C CA . ASP A 1 180 ? -6.918 3.906 16.766 1.00 81.38 180 ASP A CA 1
ATOM 1352 C C . ASP A 1 180 ? -7.235 5.421 16.752 1.00 81.38 180 ASP A C 1
ATOM 1354 O O . ASP A 1 180 ? -6.967 6.136 17.725 1.00 81.38 180 ASP A O 1
ATOM 1358 N N . PRO A 1 181 ? -7.827 5.935 15.655 1.00 82.69 181 PRO A N 1
ATOM 1359 C CA . PRO A 1 181 ? -8.278 7.326 15.569 1.00 82.69 181 PRO A CA 1
ATOM 1360 C C . PRO A 1 181 ? -9.380 7.689 16.580 1.00 82.69 181 PRO A C 1
ATOM 1362 O O . PRO A 1 181 ? -9.443 8.831 17.034 1.00 82.69 181 PRO A O 1
ATOM 1365 N N . GLU A 1 182 ? -10.235 6.734 16.962 1.00 84.38 182 GLU A N 1
ATOM 1366 C CA . GLU A 1 182 ? -11.319 6.955 17.933 1.00 84.38 182 GLU A CA 1
ATOM 1367 C C . GLU A 1 182 ? -10.786 7.128 19.354 1.00 84.38 182 GLU A C 1
ATOM 1369 O O . GLU A 1 182 ? -11.308 7.910 20.149 1.00 84.38 182 GLU A O 1
ATOM 1374 N N . GLY A 1 183 ? -9.750 6.368 19.706 1.00 85.19 183 GLY A N 1
ATOM 1375 C CA . GLY A 1 183 ? -9.054 6.510 20.980 1.00 85.19 183 GLY A CA 1
ATOM 1376 C C . GLY A 1 183 ? -8.317 7.841 21.105 1.00 85.19 183 GLY A C 1
ATOM 1377 O O . GLY A 1 183 ? -8.194 8.366 22.210 1.00 85.19 183 GLY A O 1
ATOM 1378 N N . GLU A 1 184 ? -7.836 8.410 19.998 1.00 85.25 184 GLU A N 1
ATOM 1379 C CA . GLU A 1 184 ? -7.231 9.747 19.992 1.00 85.25 184 GLU A CA 1
ATOM 1380 C C . GLU A 1 184 ? -8.271 10.836 20.281 1.00 85.25 184 GLU A C 1
ATOM 1382 O O . GLU A 1 184 ? -8.061 11.667 21.163 1.00 85.25 184 GLU A O 1
ATOM 1387 N N . TRP A 1 185 ? -9.428 10.791 19.614 1.00 89.56 185 TRP A N 1
ATOM 1388 C CA . TRP A 1 185 ? -10.507 11.752 19.857 1.00 89.56 185 TRP A CA 1
ATOM 1389 C C . TRP A 1 185 ? -10.999 11.723 21.310 1.00 89.56 185 TRP A C 1
ATOM 1391 O O . TRP A 1 185 ? -11.055 12.766 21.958 1.00 89.56 185 TRP A O 1
ATOM 1401 N N . ARG A 1 186 ? -11.244 10.527 21.865 1.00 90.38 186 ARG A N 1
ATOM 1402 C CA . ARG A 1 186 ? -11.648 10.365 23.274 1.00 90.38 186 ARG A CA 1
ATOM 1403 C C . ARG A 1 186 ? -10.634 10.967 24.248 1.00 90.38 186 ARG A C 1
ATOM 1405 O O . ARG A 1 186 ? -11.018 11.611 25.220 1.00 90.38 186 ARG A O 1
ATOM 1412 N N . ARG A 1 187 ? -9.333 10.800 23.986 1.00 87.62 187 ARG A N 1
ATOM 1413 C CA . ARG A 1 187 ? -8.276 11.422 24.801 1.00 87.62 187 ARG A CA 1
ATOM 1414 C C . ARG A 1 187 ? -8.329 12.947 24.723 1.00 87.62 187 ARG A C 1
ATOM 1416 O O . ARG A 1 187 ? -8.233 13.606 25.757 1.00 87.62 187 ARG A O 1
ATOM 1423 N N . LEU A 1 188 ? -8.548 13.508 23.536 1.00 87.25 188 LEU A N 1
ATOM 1424 C CA . LEU A 1 188 ? -8.694 14.954 23.365 1.00 87.25 188 LEU A CA 1
ATOM 1425 C C . LEU A 1 188 ? -9.934 15.510 24.068 1.00 87.25 188 LEU A C 1
ATOM 1427 O O . LEU A 1 188 ? -9.842 16.572 24.675 1.00 87.25 188 LEU A O 1
ATOM 1431 N N . GLU A 1 189 ? -11.066 14.805 24.043 1.00 91.00 189 GLU A N 1
ATOM 1432 C CA . GLU A 1 189 ? -12.262 15.192 24.804 1.00 91.00 189 GLU A CA 1
ATOM 1433 C C . GLU A 1 189 ? -11.972 15.242 26.305 1.00 91.00 189 GLU A C 1
ATOM 1435 O O . GLU A 1 189 ? -12.241 16.257 26.944 1.00 91.00 189 GLU A O 1
ATOM 1440 N N . THR A 1 190 ? -11.350 14.193 26.858 1.00 91.06 190 THR A N 1
ATOM 1441 C CA . THR A 1 190 ? -10.981 14.172 28.283 1.00 91.06 190 THR A CA 1
ATOM 1442 C C . THR A 1 190 ? -10.002 15.288 28.647 1.00 91.06 190 THR A C 1
ATOM 1444 O O . THR A 1 190 ? -10.130 15.906 29.703 1.00 91.06 190 THR A O 1
ATOM 1447 N N . TRP A 1 191 ? -9.057 15.598 27.758 1.00 88.69 191 TRP A N 1
ATOM 1448 C CA . TRP A 1 191 ? -8.095 16.676 27.961 1.00 88.69 191 TRP A CA 1
ATOM 1449 C C . TRP A 1 191 ? -8.751 18.060 27.899 1.00 88.69 191 TRP A C 1
ATOM 1451 O O . TRP A 1 191 ? -8.484 18.894 28.7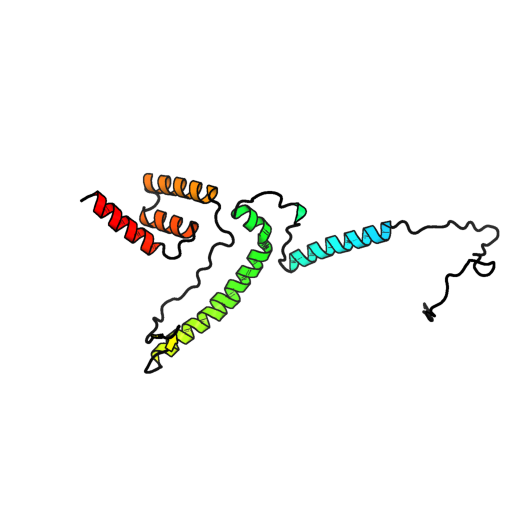62 1.00 88.69 191 TRP A O 1
ATOM 1461 N N . ASN A 1 192 ? -9.647 18.304 26.940 1.00 88.38 192 ASN A N 1
ATOM 1462 C CA . ASN A 1 192 ? -10.388 19.565 26.850 1.00 88.38 192 ASN A CA 1
ATOM 1463 C C . ASN A 1 192 ? -11.280 19.767 28.080 1.00 88.38 192 ASN A C 1
ATOM 1465 O O . ASN A 1 192 ? -11.227 20.830 28.691 1.00 88.38 192 ASN A O 1
ATOM 1469 N N . ALA A 1 193 ? -12.001 18.725 28.506 1.00 86.62 193 ALA A N 1
ATOM 1470 C CA . ALA A 1 193 ? -12.814 18.767 29.718 1.00 86.62 193 ALA A CA 1
ATOM 1471 C C . ALA A 1 193 ? -11.976 19.090 30.970 1.00 86.62 193 ALA A C 1
ATOM 1473 O O . ALA A 1 193 ? -12.424 19.838 31.829 1.00 86.62 193 ALA A O 1
ATOM 1474 N N . SER A 1 194 ? -10.734 18.592 31.054 1.00 86.88 194 SER A N 1
ATOM 1475 C CA . SER A 1 194 ? -9.817 18.921 32.156 1.00 86.88 194 SER A CA 1
ATOM 1476 C C . SER A 1 194 ? -9.250 20.346 32.119 1.00 86.88 194 SER A C 1
ATOM 1478 O O . SER A 1 194 ? -8.716 20.801 33.122 1.00 86.88 194 SER A O 1
ATOM 1480 N N . ARG A 1 195 ? -9.321 21.041 30.974 1.00 79.56 195 ARG A N 1
ATOM 1481 C CA . ARG A 1 195 ? -8.876 22.440 30.835 1.00 79.56 195 ARG A CA 1
ATOM 1482 C C . ARG A 1 195 ? -9.979 23.456 31.106 1.00 79.56 195 ARG A C 1
ATOM 1484 O O . ARG A 1 195 ? -9.663 24.618 31.339 1.00 79.56 195 ARG A O 1
ATOM 1491 N N . GLU A 1 196 ? -11.233 23.038 30.979 1.00 72.31 196 GLU A N 1
ATOM 1492 C CA . GLU A 1 196 ? -12.413 23.877 31.212 1.00 72.31 196 GLU A CA 1
ATOM 1493 C C . GLU A 1 196 ? -12.916 23.803 32.666 1.00 72.31 196 GLU A C 1
ATOM 1495 O O . GLU A 1 196 ? -13.712 24.651 33.067 1.00 72.31 196 GLU A O 1
ATOM 1500 N N . ALA A 1 197 ? -12.440 22.820 33.441 1.00 58.25 197 ALA A N 1
ATOM 1501 C CA . ALA A 1 197 ? -12.661 22.667 34.883 1.00 58.25 197 ALA A CA 1
ATOM 1502 C C . ALA A 1 197 ? -11.606 23.419 35.710 1.00 58.25 197 ALA A C 1
ATOM 1504 O O . ALA A 1 197 ? -11.983 23.949 36.780 1.00 58.25 197 ALA A O 1
#

Secondary structure (DSSP, 8-state):
----------------GGG-----TT---------THHHHHHHHHHHHHHHHHHHHTT-----GGG--S---HHHHHHHTHHHHHHHHHHIIIIIIIIIHHHHHHHHHHHHHSTT-EEETTEEE-S---------PPPSSPPPHHHHHHHHHHHHHHHHTTSS-HHHHHHHHHHHTT-S-HHHHHHHHHHHHHHHH-

Sequence (197 aa):
MLKTGGYSDGMAHQGGAASALTLPPEGDAKLLEINGNAAGAVLDHYRELRQVVLEQLHGNRAHGERISAAQSGKAMEMMCQPLIWLTDRLRHSYGEGGLLAVYRMACRFSCVLENGLRLGGRLVKDLPYCRMGLRWPGWFPATDAELLSLAQGLMTAVAHGILSRETAVRMFATSSGSSDPEGEWRRLETWNASREA

Organism: NCBI:txid1088869